Protein AF-A0A445AFZ5-F1 (afdb_monomer)

Mean predicted aligned error: 11.05 Å

Sequence (239 aa):
MGVVVVHLGGLTGVVELPTLLVQRWELKHSSTGKILKNDSRYTFPEYVCTFLVAGGVSTFALLKTSSKTMSKLAHPNAPLGYGLCFLNLTFDGFTNATQDSLKARYPKTSAWNIMLGMNLWGTIYNMIYMFGWPSGSGFEAVRFCKQHPEAAWDIILFCCCGTVGQNFIFLTISRYGSLANTTITTTRKFVSIVVSSLLSGNPLSTKQWGCVCMVFTGLSYQIYLKWQKLQRLQKRKAT

Radius of gyration: 20.75 Å; Cα contacts (8 Å, |Δi|>4): 160; chains: 1; bounding box: 58×50×54 Å

Solvent-accessible surface area (backbone atoms only — not comparable to full-atom values): 12785 Å² total; per-residue (Å²): 113,63,68,60,49,36,54,52,41,19,54,48,18,67,39,43,55,58,16,56,49,45,22,52,49,50,42,57,64,56,48,76,76,63,92,74,96,63,90,75,65,76,53,69,67,58,55,52,21,47,48,35,30,17,48,19,34,28,52,38,29,56,74,67,57,50,75,74,53,52,63,67,48,66,47,95,53,43,69,56,54,54,50,50,53,44,51,53,48,40,49,53,20,42,52,40,22,52,52,45,42,50,42,71,77,38,74,86,59,57,64,66,57,56,54,50,51,53,53,50,54,51,47,53,52,49,48,46,48,28,70,68,38,97,86,37,60,39,67,58,52,53,51,49,37,68,76,34,58,68,61,41,50,54,51,49,53,51,50,54,54,48,50,57,52,48,52,54,52,51,51,40,29,69,75,62,31,38,73,46,41,52,53,53,52,50,52,53,53,50,52,51,39,52,52,44,44,62,72,63,75,51,83,76,49,74,70,43,51,50,24,50,53,40,25,51,51,16,50,52,52,48,51,49,56,51,51,53,52,52,53,54,53,52,53,62,73,77,104

Structure (mmCIF, N/CA/C/O backbone):
data_AF-A0A445AFZ5-F1
#
_entry.id   AF-A0A445AFZ5-F1
#
loop_
_atom_site.group_PDB
_atom_site.id
_atom_site.type_symbol
_atom_site.label_atom_id
_atom_site.label_alt_id
_atom_site.label_comp_id
_atom_site.label_asym_id
_atom_site.label_entity_id
_atom_site.label_seq_id
_atom_site.pdbx_PDB_ins_code
_atom_site.Cartn_x
_atom_site.Cartn_y
_atom_site.Cartn_z
_atom_site.occupancy
_atom_site.B_iso_or_equiv
_atom_site.auth_seq_id
_atom_site.auth_comp_id
_atom_site.auth_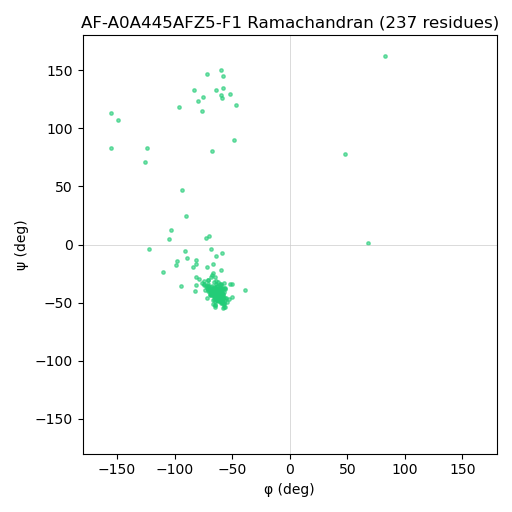asym_id
_atom_site.auth_atom_id
_atom_site.pdbx_PDB_model_num
ATOM 1 N N . MET A 1 1 ? 10.496 -17.380 -6.490 1.00 27.91 1 MET A N 1
ATOM 2 C CA . MET A 1 1 ? 9.389 -16.478 -6.080 1.00 27.91 1 MET A CA 1
ATOM 3 C C . MET A 1 1 ? 9.063 -16.527 -4.582 1.00 27.91 1 MET A C 1
ATOM 5 O O . MET A 1 1 ? 8.945 -15.464 -3.989 1.00 27.91 1 MET A O 1
ATOM 9 N N . GLY A 1 2 ? 8.984 -17.697 -3.928 1.00 27.89 2 GLY A N 1
ATOM 10 C CA . GLY A 1 2 ? 8.604 -17.790 -2.501 1.00 27.89 2 GLY A CA 1
ATOM 11 C C . GLY A 1 2 ? 9.513 -17.053 -1.497 1.00 27.89 2 GLY A C 1
ATOM 12 O O . GLY A 1 2 ? 9.014 -16.469 -0.541 1.00 27.89 2 GLY A O 1
ATOM 13 N N . VAL A 1 3 ? 10.829 -17.000 -1.734 1.00 29.36 3 VAL A N 1
ATOM 14 C CA . VAL A 1 3 ? 11.800 -16.319 -0.843 1.00 29.36 3 VAL A CA 1
ATOM 15 C C . VAL A 1 3 ? 11.668 -14.788 -0.887 1.00 29.36 3 VAL A C 1
ATOM 17 O O . VAL A 1 3 ? 11.803 -14.126 0.138 1.00 29.36 3 VAL A O 1
ATOM 20 N N . VAL A 1 4 ? 11.327 -14.229 -2.053 1.00 32.12 4 VAL A N 1
ATOM 21 C CA . VAL A 1 4 ? 11.139 -12.780 -2.253 1.00 32.12 4 VAL A CA 1
ATOM 22 C C . VAL A 1 4 ? 9.871 -12.299 -1.542 1.00 32.12 4 VAL A C 1
ATOM 24 O O . VAL A 1 4 ? 9.902 -11.276 -0.867 1.00 32.12 4 VAL A O 1
ATOM 27 N N . VAL A 1 5 ? 8.790 -13.087 -1.589 1.00 34.91 5 VAL A N 1
ATOM 28 C CA . VAL A 1 5 ? 7.529 -12.802 -0.874 1.00 34.91 5 VAL A CA 1
ATOM 29 C C . VAL A 1 5 ? 7.712 -12.835 0.648 1.00 34.91 5 VAL A C 1
ATOM 31 O O . VAL A 1 5 ? 7.144 -12.007 1.351 1.00 34.91 5 VAL A O 1
ATOM 34 N N . VAL A 1 6 ? 8.535 -13.750 1.169 1.00 37.84 6 VAL A N 1
ATOM 35 C CA . VAL A 1 6 ? 8.826 -13.861 2.611 1.00 37.84 6 VAL A CA 1
ATOM 36 C C . VAL A 1 6 ? 9.664 -12.679 3.113 1.00 37.84 6 VAL A C 1
ATOM 38 O O . VAL A 1 6 ? 9.363 -12.130 4.172 1.00 37.84 6 VAL A O 1
ATOM 41 N N . HIS A 1 7 ? 10.680 -12.254 2.353 1.00 40.34 7 HIS A N 1
ATOM 42 C CA . HIS A 1 7 ? 11.504 -11.092 2.708 1.00 40.34 7 HIS A CA 1
ATOM 43 C C . HIS A 1 7 ? 10.731 -9.771 2.593 1.00 40.34 7 HIS A C 1
ATOM 45 O O . HIS A 1 7 ? 10.794 -8.952 3.508 1.00 40.34 7 HIS A O 1
ATOM 51 N N . LEU A 1 8 ? 9.943 -9.591 1.525 1.00 38.97 8 LEU A N 1
ATOM 52 C CA . LEU A 1 8 ? 9.000 -8.470 1.403 1.00 38.97 8 LEU A CA 1
ATOM 53 C C . LEU A 1 8 ? 7.965 -8.484 2.533 1.00 38.97 8 LEU A C 1
ATOM 55 O O . LEU A 1 8 ? 7.594 -7.428 3.030 1.00 38.97 8 LEU A O 1
ATOM 59 N N . GLY A 1 9 ? 7.560 -9.669 2.993 1.00 43.72 9 GLY A N 1
ATOM 60 C CA . GLY A 1 9 ? 6.705 -9.845 4.159 1.00 43.72 9 GLY A CA 1
ATOM 61 C C . GLY A 1 9 ? 7.288 -9.251 5.435 1.00 43.72 9 GLY A C 1
ATOM 62 O O . GLY A 1 9 ? 6.661 -8.387 6.044 1.00 43.72 9 GLY A O 1
ATOM 63 N N . GLY A 1 10 ? 8.515 -9.636 5.797 1.00 45.16 10 GLY A N 1
ATOM 64 C CA . GLY A 1 10 ? 9.221 -9.070 6.956 1.00 45.16 10 GLY A CA 1
ATOM 65 C C . GLY A 1 10 ? 9.362 -7.549 6.903 1.00 45.16 10 GLY A C 1
ATOM 66 O O . GLY A 1 10 ? 9.181 -6.876 7.912 1.00 45.16 10 GLY A O 1
ATOM 67 N N . LEU A 1 11 ? 9.607 -7.008 5.707 1.00 47.62 11 LEU A N 1
ATOM 68 C CA . LEU A 1 11 ? 9.699 -5.568 5.451 1.00 47.62 11 LEU A CA 1
ATOM 69 C C . LEU A 1 11 ? 8.358 -4.850 5.620 1.00 47.62 11 LEU A C 1
ATOM 71 O O . LEU A 1 11 ? 8.313 -3.754 6.169 1.00 47.62 11 LEU A O 1
ATOM 75 N N . THR A 1 12 ? 7.257 -5.465 5.183 1.00 47.97 12 THR A N 1
ATOM 76 C CA . THR A 1 12 ? 5.926 -4.866 5.342 1.00 47.97 12 THR A CA 1
ATOM 77 C C . THR A 1 12 ? 5.519 -4.745 6.807 1.00 47.97 12 THR A C 1
ATOM 79 O O . THR A 1 12 ? 4.967 -3.715 7.171 1.00 47.97 12 THR A O 1
ATOM 82 N N . GLY A 1 13 ? 5.881 -5.716 7.657 1.00 46.91 13 GLY A N 1
ATOM 83 C CA . GLY A 1 13 ? 5.570 -5.693 9.089 1.00 46.91 13 GLY A CA 1
ATOM 84 C C . GLY A 1 13 ? 6.253 -4.553 9.852 1.00 46.91 13 GLY A C 1
ATOM 85 O O . GLY A 1 13 ? 5.572 -3.786 10.525 1.00 46.91 13 GLY A O 1
ATOM 86 N N . VAL A 1 14 ? 7.577 -4.391 9.724 1.00 46.25 14 VAL A N 1
ATOM 87 C CA . VAL A 1 14 ? 8.340 -3.337 10.438 1.00 46.25 14 VAL A CA 1
ATOM 88 C C . VAL A 1 14 ? 7.861 -1.927 10.070 1.00 46.25 14 VAL A C 1
ATOM 90 O O . VAL A 1 14 ? 7.867 -1.021 10.903 1.00 46.25 14 VAL A O 1
ATOM 93 N N . VAL A 1 15 ? 7.442 -1.732 8.819 1.00 49.28 15 VAL A N 1
ATOM 94 C CA . VAL A 1 15 ? 7.177 -0.403 8.253 1.00 49.28 15 VAL A CA 1
ATOM 95 C C . VAL A 1 15 ? 5.688 -0.029 8.282 1.00 49.28 15 VAL A C 1
ATOM 97 O O . VAL A 1 15 ? 5.339 1.146 8.178 1.00 49.28 15 VAL A O 1
ATOM 100 N N . GLU A 1 16 ? 4.790 -0.987 8.516 1.00 54.31 16 GLU A N 1
ATOM 101 C CA . GLU A 1 16 ? 3.349 -0.728 8.570 1.00 54.31 16 GLU A CA 1
ATOM 102 C C . GLU A 1 16 ? 2.945 0.237 9.689 1.00 54.31 16 GLU A C 1
ATOM 104 O O . GLU A 1 16 ? 2.089 1.100 9.492 1.00 54.31 16 GLU A O 1
ATOM 109 N N . LEU A 1 17 ? 3.584 0.132 10.857 1.00 56.25 17 LEU A N 1
ATOM 110 C CA . LEU A 1 17 ? 3.308 0.997 12.004 1.00 56.25 17 LEU A CA 1
ATOM 111 C C . LEU A 1 17 ? 3.557 2.489 11.664 1.00 56.25 17 LEU A C 1
ATOM 113 O O . LEU A 1 17 ? 2.639 3.287 11.864 1.00 56.25 17 LEU A O 1
ATOM 117 N N . PRO A 1 18 ? 4.708 2.882 11.077 1.00 52.72 18 PRO A N 1
ATOM 118 C CA . PRO A 1 18 ? 4.909 4.215 10.507 1.00 52.72 18 PRO A CA 1
ATOM 119 C C . PRO A 1 18 ? 3.827 4.640 9.507 1.00 52.72 18 PRO A C 1
ATOM 121 O O . PRO A 1 18 ? 3.288 5.736 9.638 1.00 52.72 18 PRO A O 1
ATOM 124 N N . THR A 1 19 ? 3.451 3.784 8.547 1.00 59.12 19 THR A N 1
ATOM 125 C CA . THR A 1 19 ? 2.434 4.142 7.534 1.00 59.12 19 THR A CA 1
ATOM 126 C C . THR A 1 19 ? 1.062 4.414 8.142 1.00 59.12 19 THR A C 1
ATOM 128 O O . THR A 1 19 ? 0.401 5.378 7.764 1.00 59.12 19 THR A O 1
ATOM 131 N N . LEU A 1 20 ? 0.656 3.623 9.139 1.00 59.44 20 LEU A N 1
ATOM 132 C CA . LEU A 1 20 ? -0.608 3.775 9.860 1.00 59.44 20 LEU A CA 1
ATOM 133 C C . LEU A 1 20 ? -0.612 5.001 10.779 1.00 59.44 20 LEU A C 1
ATOM 135 O O . LEU A 1 20 ? -1.665 5.607 11.011 1.00 59.44 20 LEU A O 1
ATOM 139 N N . LEU A 1 21 ? 0.554 5.376 11.308 1.00 61.16 21 LEU A N 1
ATOM 140 C CA . LEU A 1 21 ? 0.724 6.599 12.086 1.00 61.16 21 LEU A CA 1
ATOM 141 C C . LEU A 1 21 ? 0.666 7.837 11.196 1.00 61.16 21 LEU A C 1
ATOM 143 O O . LEU A 1 21 ? -0.086 8.755 11.513 1.00 61.16 21 LEU A O 1
ATOM 147 N N . VAL A 1 22 ? 1.372 7.829 10.063 1.00 60.31 22 VAL A N 1
ATOM 148 C CA . VAL A 1 22 ? 1.346 8.910 9.066 1.00 60.31 22 VAL A CA 1
ATOM 149 C C . VAL A 1 22 ? -0.054 9.070 8.484 1.00 60.31 22 VAL A C 1
ATOM 151 O O . VAL A 1 22 ? -0.584 10.180 8.487 1.00 60.31 22 VAL A O 1
ATOM 154 N N . GLN A 1 23 ? -0.708 7.968 8.096 1.00 61.50 23 GLN A N 1
ATOM 155 C CA . GLN A 1 23 ? -2.065 8.008 7.551 1.00 61.50 23 GLN A CA 1
ATOM 156 C C . GLN A 1 23 ? -3.047 8.681 8.515 1.00 61.50 23 GLN A C 1
ATOM 158 O O . GLN A 1 23 ? -3.848 9.532 8.133 1.00 61.50 23 GLN A O 1
ATOM 163 N N . ARG A 1 24 ? -2.987 8.312 9.797 1.00 57.97 24 ARG A N 1
ATOM 164 C CA . ARG A 1 24 ? -3.925 8.811 10.808 1.00 57.97 24 ARG A CA 1
ATOM 165 C C . ARG A 1 24 ? -3.550 10.200 11.336 1.00 57.97 24 ARG A C 1
ATOM 167 O O . ARG A 1 24 ? -4.450 10.939 11.733 1.00 57.97 24 ARG A O 1
ATOM 174 N N . TRP A 1 25 ? -2.265 10.567 11.324 1.00 58.00 25 TRP A N 1
ATOM 175 C CA . TRP A 1 25 ? -1.787 11.918 11.644 1.00 58.00 25 TRP A CA 1
ATOM 176 C C . TRP A 1 25 ? -2.243 12.936 10.594 1.00 58.00 25 TRP A C 1
ATOM 178 O O . TRP A 1 25 ? -2.851 13.941 10.958 1.00 58.00 25 TRP A O 1
ATOM 188 N N . GLU A 1 26 ? -2.070 12.629 9.308 1.00 60.09 26 GLU A N 1
ATOM 189 C CA . GLU A 1 26 ? -2.545 13.463 8.195 1.00 60.09 26 GLU A CA 1
ATOM 190 C C . GLU A 1 26 ? -4.068 13.635 8.203 1.00 60.09 26 GLU A C 1
ATOM 192 O O . GLU A 1 26 ? -4.588 14.749 8.102 1.00 60.09 26 GLU A O 1
ATOM 197 N N . LEU A 1 27 ? -4.813 12.547 8.430 1.00 56.31 27 LEU A N 1
ATOM 198 C CA . LEU A 1 27 ? -6.270 12.610 8.595 1.00 56.31 27 LEU A CA 1
ATOM 199 C C . LEU A 1 27 ? -6.691 13.518 9.760 1.00 56.31 27 LEU A C 1
ATOM 201 O O . LEU A 1 27 ? -7.684 14.244 9.650 1.00 56.31 27 LEU A O 1
ATOM 205 N N . LYS A 1 28 ? -5.939 13.500 10.869 1.00 56.22 28 LYS A N 1
ATOM 206 C CA . LYS A 1 28 ? -6.181 14.362 12.033 1.00 56.22 28 LYS A CA 1
ATOM 207 C C . LYS A 1 28 ? -5.896 15.831 11.717 1.00 56.22 28 LYS A C 1
ATOM 209 O O . LYS A 1 28 ? -6.674 16.682 12.135 1.00 56.22 28 LYS A O 1
ATOM 214 N N . HIS A 1 29 ? -4.837 16.117 10.963 1.00 53.09 29 HIS A N 1
ATOM 215 C CA . HIS A 1 29 ? -4.500 17.475 10.532 1.00 53.09 29 HIS A CA 1
ATOM 216 C C . HIS A 1 29 ? -5.534 18.031 9.542 1.00 53.09 29 HIS A C 1
ATOM 218 O O . HIS A 1 29 ? -5.952 19.185 9.650 1.00 53.09 29 HIS A O 1
ATOM 224 N N . SER A 1 30 ? -6.017 17.195 8.620 1.00 49.88 30 SER A N 1
ATO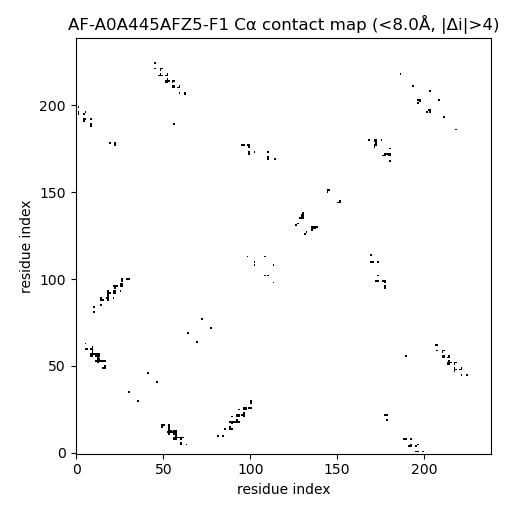M 225 C CA . SER A 1 30 ? -6.990 17.601 7.605 1.00 49.88 30 SER A CA 1
ATOM 226 C C . SER A 1 30 ? -8.420 17.786 8.142 1.00 49.88 30 SER A C 1
ATOM 228 O O . SER A 1 30 ? -9.126 18.703 7.716 1.00 49.88 30 SER A O 1
ATOM 230 N N . SER A 1 31 ? -8.849 16.987 9.129 1.00 47.91 31 SER A N 1
ATOM 231 C CA . SER A 1 31 ? -10.180 17.115 9.760 1.00 47.91 31 SER A CA 1
ATOM 232 C C . SER A 1 31 ? -10.377 18.378 10.608 1.00 47.91 31 SER A C 1
ATOM 234 O O . SER A 1 31 ? -11.493 18.635 11.060 1.00 47.91 31 SER A O 1
ATOM 236 N N . THR A 1 32 ? -9.354 19.218 10.779 1.00 45.59 32 THR A N 1
ATOM 237 C CA . THR A 1 32 ? -9.472 20.512 11.478 1.00 45.59 32 THR A CA 1
ATOM 238 C C . THR A 1 32 ? -10.409 21.500 10.755 1.00 45.59 32 THR A C 1
ATOM 240 O O . THR A 1 32 ? -10.787 22.519 11.321 1.00 45.59 32 THR A O 1
ATOM 243 N N . GLY A 1 33 ? -10.840 21.195 9.523 1.00 45.47 33 GLY A N 1
ATOM 244 C CA . GLY A 1 33 ? -11.730 22.053 8.741 1.00 45.47 33 GLY A CA 1
ATOM 245 C C . GLY A 1 33 ? -13.229 21.938 9.043 1.00 45.47 33 GLY A C 1
ATOM 246 O O . GLY A 1 33 ? -13.903 22.964 9.021 1.00 45.47 33 GLY A O 1
ATOM 247 N N . LYS A 1 34 ? -13.799 20.743 9.279 1.00 40.03 34 LYS A N 1
ATOM 248 C CA . LYS A 1 34 ? -15.260 20.576 9.464 1.00 40.03 34 LYS A CA 1
ATOM 249 C C . LYS A 1 34 ? -15.604 19.327 10.284 1.00 40.03 34 LYS A C 1
ATOM 251 O O . LYS A 1 34 ? -15.459 18.211 9.807 1.00 40.03 34 LYS A O 1
ATOM 256 N N . ILE A 1 35 ? -16.140 19.562 11.483 1.00 47.31 35 ILE A N 1
ATOM 257 C CA . ILE A 1 35 ? -17.135 18.724 12.174 1.00 47.31 35 ILE A CA 1
ATOM 258 C C . ILE A 1 35 ? -16.803 17.223 12.215 1.00 47.31 35 ILE A C 1
ATOM 260 O O . ILE A 1 35 ? -17.423 16.431 11.524 1.00 47.31 35 ILE A O 1
ATOM 264 N N . LEU A 1 36 ? -15.897 16.820 13.106 1.00 41.50 36 LEU A N 1
ATOM 265 C CA . LEU A 1 36 ? -16.011 15.558 13.851 1.00 41.50 36 LEU A CA 1
ATOM 266 C C . LEU A 1 36 ? -15.222 15.702 15.156 1.00 41.50 36 LEU A C 1
ATOM 268 O O . LEU A 1 36 ? -14.072 15.295 15.302 1.00 41.50 36 LEU A O 1
ATOM 272 N N . LYS A 1 37 ? -15.892 16.314 16.131 1.00 39.75 37 LYS A N 1
ATOM 273 C CA . LYS A 1 37 ? -15.532 16.278 17.545 1.00 39.75 37 LYS A CA 1
ATOM 274 C C . LYS A 1 37 ? -15.738 14.836 18.029 1.00 39.75 37 LYS A C 1
ATOM 276 O O . LYS A 1 37 ? -16.787 14.495 18.558 1.00 39.75 37 LYS A O 1
ATOM 281 N N . ASN A 1 38 ? -14.782 13.952 17.768 1.00 37.56 38 ASN A N 1
ATOM 282 C CA . ASN A 1 38 ? -14.682 12.694 18.496 1.00 37.56 38 ASN A CA 1
ATOM 283 C C . ASN A 1 38 ? -13.213 12.294 18.563 1.00 37.56 38 ASN A C 1
ATOM 285 O O . ASN A 1 38 ? -12.606 11.917 17.560 1.00 37.56 38 ASN A O 1
ATOM 289 N N . ASP A 1 39 ? -12.667 12.446 19.761 1.00 39.69 39 ASP A N 1
ATOM 290 C CA . ASP A 1 39 ? -11.289 12.204 20.156 1.00 39.69 39 ASP A CA 1
ATOM 291 C C . ASP A 1 39 ? -10.793 10.835 19.657 1.00 39.69 39 ASP A C 1
ATOM 293 O O . ASP A 1 39 ? -10.968 9.799 20.289 1.00 39.69 39 ASP A O 1
ATOM 297 N N . SER A 1 40 ? -10.217 10.811 18.453 1.00 44.78 40 SER A N 1
ATOM 298 C CA . SER A 1 40 ? -9.628 9.613 17.849 1.00 44.78 40 SER A CA 1
ATOM 299 C C . SER A 1 40 ? -8.142 9.548 18.162 1.00 44.78 40 SER A C 1
ATOM 301 O O . SER A 1 40 ? -7.316 9.274 17.288 1.00 44.78 40 SER A O 1
ATOM 303 N N . ARG A 1 41 ? -7.790 9.766 19.434 1.00 47.69 41 ARG A N 1
ATOM 304 C CA . ARG A 1 41 ? -6.594 9.136 19.993 1.00 47.69 41 ARG A CA 1
ATOM 305 C C . ARG A 1 41 ? -6.722 7.645 19.681 1.00 47.69 41 ARG A C 1
ATOM 307 O O . ARG A 1 41 ? -7.786 7.056 19.879 1.00 47.69 41 ARG A O 1
ATOM 314 N N . TYR A 1 42 ? -5.675 7.051 19.117 1.00 50.38 42 TYR A N 1
ATOM 315 C CA . TYR A 1 42 ? -5.577 5.598 19.052 1.00 50.38 42 TYR A CA 1
ATOM 316 C C . TYR A 1 42 ? -5.926 5.060 20.437 1.00 50.38 42 TYR A C 1
ATOM 318 O O . TYR A 1 42 ? -5.296 5.431 21.431 1.00 50.38 42 TYR A O 1
ATOM 326 N N . THR A 1 43 ? -6.965 4.234 20.516 1.00 62.19 43 THR A N 1
ATOM 327 C CA . THR A 1 43 ? -7.215 3.518 21.759 1.00 62.19 43 THR A CA 1
ATOM 328 C C . THR A 1 43 ? -6.004 2.607 21.929 1.00 62.19 43 THR A C 1
ATOM 330 O O . THR A 1 43 ? -5.609 1.960 20.963 1.00 62.19 43 THR A O 1
ATOM 333 N N . PHE A 1 44 ? -5.400 2.562 23.116 1.00 70.75 44 PHE A N 1
ATOM 334 C CA . PHE A 1 44 ? -4.244 1.706 23.420 1.00 70.75 44 PHE A CA 1
ATOM 335 C C . PHE A 1 44 ? -4.297 0.294 22.769 1.00 70.75 44 PHE A C 1
ATOM 337 O O . PHE A 1 44 ? -3.290 -0.128 22.200 1.00 70.75 44 PHE A O 1
ATOM 344 N N . PRO A 1 45 ? -5.463 -0.389 22.690 1.00 70.00 45 PRO A N 1
ATOM 345 C CA . PRO A 1 45 ? -5.622 -1.650 21.962 1.00 70.00 45 PRO A CA 1
ATOM 346 C C . PRO A 1 45 ? -5.241 -1.621 20.474 1.00 70.00 45 PRO A C 1
ATOM 348 O O . PRO A 1 45 ? -4.680 -2.593 19.983 1.00 70.00 45 PRO A O 1
ATOM 351 N N . GLU A 1 46 ? -5.518 -0.537 19.744 1.00 69.12 46 GLU A N 1
ATOM 352 C CA . GLU A 1 46 ? -5.195 -0.421 18.313 1.00 69.12 46 GLU A CA 1
ATOM 353 C C . GLU A 1 46 ? -3.675 -0.374 18.087 1.00 69.12 46 GLU A C 1
ATOM 355 O O . GLU A 1 46 ? -3.181 -1.014 17.163 1.00 69.12 46 GLU A O 1
ATOM 360 N N . TYR A 1 47 ? -2.926 0.313 18.960 1.00 71.19 47 TYR A N 1
ATOM 361 C CA . TYR A 1 47 ? -1.458 0.309 18.918 1.00 71.19 47 TYR A CA 1
ATOM 362 C C . TYR A 1 47 ? -0.888 -1.076 19.180 1.00 71.19 47 TYR A C 1
ATOM 364 O O . TYR A 1 47 ? -0.007 -1.529 18.452 1.00 71.19 47 TYR A O 1
ATOM 372 N N . VAL A 1 48 ? -1.419 -1.755 20.198 1.00 76.62 48 VAL A N 1
ATOM 373 C CA . VAL A 1 48 ? -0.996 -3.110 20.551 1.00 76.62 48 VAL A CA 1
ATOM 374 C C . VAL A 1 48 ? -1.266 -4.066 19.389 1.00 76.62 48 VAL A C 1
ATOM 376 O O . VAL A 1 48 ? -0.373 -4.819 19.022 1.00 76.62 48 VAL A O 1
ATOM 379 N N . CYS A 1 49 ? -2.433 -3.996 18.736 1.00 71.75 49 CYS A N 1
ATOM 380 C CA . CYS A 1 49 ? -2.728 -4.819 17.557 1.00 71.75 49 CYS A CA 1
ATOM 381 C C . CYS A 1 49 ? -1.706 -4.611 16.441 1.00 71.75 49 CYS A C 1
ATOM 383 O O . CYS A 1 49 ? -1.180 -5.579 15.897 1.00 71.75 49 CYS A O 1
ATOM 385 N N . THR A 1 50 ? -1.442 -3.355 16.080 1.00 70.44 50 THR A N 1
ATOM 386 C CA . THR A 1 50 ? -0.520 -3.043 14.988 1.00 70.44 50 THR A CA 1
ATOM 387 C C . THR A 1 50 ? 0.899 -3.467 15.333 1.00 70.44 50 THR A C 1
ATOM 389 O O . THR A 1 50 ? 1.576 -4.037 14.486 1.00 70.44 50 THR A O 1
ATOM 392 N N . PHE A 1 51 ? 1.334 -3.272 16.579 1.00 76.12 51 PHE A N 1
ATOM 393 C CA . PHE A 1 51 ? 2.638 -3.739 17.043 1.00 76.12 51 PHE A CA 1
ATOM 394 C C . PHE A 1 51 ? 2.742 -5.271 17.038 1.00 76.12 51 PHE A C 1
ATOM 396 O O . PHE A 1 51 ? 3.765 -5.809 16.629 1.00 76.12 51 PHE A O 1
ATOM 403 N N . LEU A 1 52 ? 1.680 -5.984 17.428 1.00 78.19 52 LEU A N 1
ATOM 404 C CA . LEU A 1 52 ? 1.634 -7.448 17.386 1.00 78.19 52 LEU A CA 1
ATOM 405 C C . LEU A 1 52 ? 1.731 -7.985 15.953 1.00 78.19 52 LEU A C 1
ATOM 407 O O . LEU A 1 52 ? 2.472 -8.934 15.705 1.00 78.19 52 LEU A O 1
ATOM 411 N N . VAL A 1 53 ? 1.014 -7.369 15.008 1.00 74.50 53 VAL A N 1
ATOM 412 C CA . VAL A 1 53 ? 1.072 -7.734 13.583 1.00 74.50 53 VAL A CA 1
ATOM 413 C C . VAL A 1 53 ? 2.454 -7.415 13.011 1.00 74.50 53 VAL A C 1
ATOM 415 O O . VAL A 1 53 ? 3.106 -8.301 12.463 1.00 74.50 53 VAL A O 1
ATOM 418 N N . ALA A 1 54 ? 2.937 -6.186 13.208 1.00 71.88 54 ALA A N 1
ATOM 419 C CA . ALA A 1 54 ? 4.248 -5.732 12.757 1.00 71.88 54 ALA A CA 1
ATOM 420 C C . ALA A 1 54 ? 5.376 -6.623 13.292 1.00 71.88 54 ALA A C 1
ATOM 422 O O . ALA A 1 54 ? 6.167 -7.171 12.521 1.00 71.88 54 ALA A O 1
ATOM 423 N N . GLY A 1 55 ? 5.416 -6.820 14.611 1.00 74.88 55 GLY A N 1
ATOM 424 C CA . GLY A 1 55 ? 6.400 -7.653 15.291 1.00 74.88 55 GLY A CA 1
ATOM 425 C C . GLY A 1 55 ? 6.321 -9.109 14.845 1.00 74.88 55 GLY A C 1
ATOM 426 O O . GLY A 1 55 ? 7.334 -9.676 14.451 1.00 74.88 55 GLY A O 1
ATOM 427 N N . GLY A 1 56 ? 5.122 -9.696 14.808 1.00 75.00 56 GLY A N 1
ATOM 428 C CA . GLY A 1 56 ? 4.931 -11.093 14.422 1.00 75.00 56 GLY A CA 1
ATOM 429 C C . GLY A 1 56 ? 5.375 -11.393 12.987 1.00 75.00 56 GLY A C 1
ATOM 430 O O . GLY A 1 56 ? 6.068 -12.385 12.759 1.00 75.00 56 GLY A O 1
ATOM 431 N N . VAL A 1 57 ? 5.062 -10.518 12.025 1.00 72.31 57 VAL A N 1
ATOM 432 C CA . VAL A 1 57 ? 5.507 -10.668 10.628 1.00 72.31 57 VAL A CA 1
ATOM 433 C C . VAL A 1 57 ? 7.027 -10.496 10.503 1.00 72.31 57 VAL A C 1
ATOM 435 O O . VAL A 1 57 ? 7.683 -11.261 9.791 1.00 72.31 57 VAL A O 1
ATOM 438 N N . SER A 1 58 ? 7.601 -9.538 11.232 1.00 70.62 58 SER A N 1
ATOM 439 C CA . SER A 1 58 ? 9.046 -9.274 11.237 1.00 70.62 58 SER A CA 1
ATOM 440 C C . SER A 1 58 ? 9.830 -10.447 11.822 1.00 70.62 58 SER A C 1
ATOM 442 O O . SER A 1 58 ? 10.767 -10.949 11.202 1.00 70.62 58 SER A O 1
ATOM 444 N N . THR A 1 59 ? 9.410 -10.952 12.985 1.00 72.38 59 THR A N 1
ATOM 445 C CA . THR A 1 59 ? 10.024 -12.117 13.629 1.00 72.38 59 THR A CA 1
ATOM 446 C C . THR A 1 59 ? 9.854 -13.374 12.776 1.00 72.38 59 THR A C 1
ATOM 448 O O . THR A 1 59 ? 10.811 -14.129 12.628 1.00 72.38 59 THR A O 1
ATOM 451 N N . PHE A 1 60 ? 8.697 -13.578 12.136 1.00 74.81 60 PHE A N 1
ATOM 452 C CA . PHE A 1 60 ? 8.487 -14.698 11.211 1.00 74.81 60 PHE A CA 1
ATOM 453 C C . PHE A 1 60 ? 9.489 -14.682 10.044 1.00 74.81 60 PHE A C 1
ATOM 455 O O . PHE A 1 60 ? 10.075 -15.716 9.711 1.00 74.81 60 PHE A O 1
ATOM 462 N N . ALA A 1 61 ? 9.724 -13.511 9.445 1.00 68.81 61 ALA A N 1
ATOM 463 C CA . ALA A 1 61 ? 10.678 -13.354 8.349 1.00 68.81 61 ALA A CA 1
ATOM 464 C C . ALA A 1 61 ? 12.139 -13.537 8.798 1.00 68.81 61 ALA A C 1
ATOM 466 O O . ALA A 1 61 ? 12.922 -14.183 8.094 1.00 68.81 61 ALA A O 1
ATOM 467 N N . LEU A 1 62 ? 12.500 -13.036 9.985 1.00 68.25 62 LEU A N 1
ATOM 468 C CA . LEU A 1 62 ? 13.828 -13.240 10.573 1.00 68.25 62 LEU A CA 1
ATOM 469 C C . LEU A 1 62 ? 14.095 -14.720 10.866 1.00 68.25 62 LEU A C 1
ATOM 471 O O . LEU A 1 62 ? 15.156 -15.229 10.520 1.00 68.25 62 LEU A O 1
ATOM 475 N N . LEU A 1 63 ? 13.112 -15.439 11.413 1.00 68.88 63 LEU A N 1
ATOM 476 C CA . LEU A 1 63 ? 13.224 -16.871 11.715 1.00 68.88 63 LEU A CA 1
ATOM 477 C C . LEU A 1 63 ? 13.342 -17.750 10.463 1.00 68.88 63 LEU A C 1
ATOM 479 O O . LEU A 1 63 ? 13.859 -18.861 10.545 1.00 68.88 63 LEU A O 1
ATOM 483 N N . LYS A 1 64 ? 12.845 -17.287 9.310 1.00 63.47 64 LYS A N 1
ATOM 484 C CA . LYS A 1 64 ? 12.955 -18.002 8.029 1.00 63.47 64 LYS A CA 1
ATOM 485 C C . LYS A 1 64 ? 14.228 -17.646 7.250 1.00 63.47 64 LYS A C 1
ATOM 487 O O . LYS A 1 64 ? 14.562 -18.326 6.279 1.00 63.47 64 LYS A O 1
ATOM 492 N N . THR A 1 65 ? 14.948 -16.601 7.652 1.00 59.22 65 THR A N 1
ATOM 493 C CA . THR A 1 65 ? 16.167 -16.187 6.959 1.00 59.22 65 THR A CA 1
ATOM 494 C C . THR A 1 65 ? 17.328 -17.125 7.306 1.00 59.22 65 THR A C 1
ATOM 496 O O . THR A 1 65 ? 17.777 -17.191 8.445 1.00 59.22 65 THR A O 1
ATOM 499 N N . SER A 1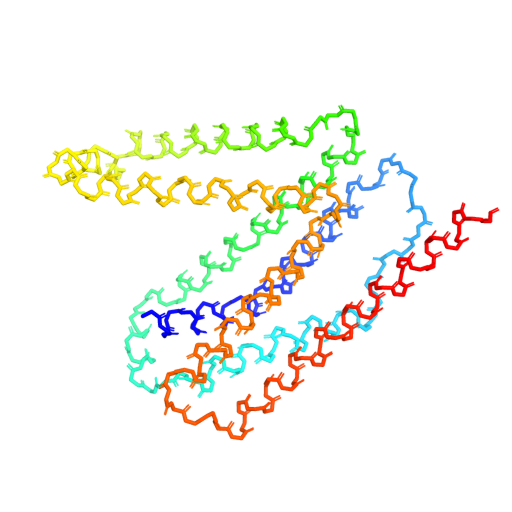 66 ? 17.836 -17.855 6.308 1.00 53.00 66 SER A N 1
ATOM 500 C CA . SER A 1 66 ? 19.027 -18.705 6.441 1.00 53.00 66 SER A CA 1
ATOM 501 C C . SER A 1 66 ? 20.309 -17.865 6.545 1.00 53.00 66 SER A C 1
ATOM 503 O O . SER A 1 66 ? 20.435 -16.833 5.883 1.00 53.00 66 SER A O 1
ATOM 505 N N . SER A 1 67 ? 21.303 -18.350 7.300 1.00 50.56 67 SER A N 1
ATOM 506 C CA . SER A 1 67 ? 22.652 -17.758 7.421 1.00 50.56 67 SER A CA 1
ATOM 507 C C . SER A 1 67 ? 23.308 -17.459 6.054 1.00 50.56 67 SER A C 1
ATOM 509 O O . SER A 1 67 ? 23.950 -16.424 5.883 1.00 50.56 67 SER A O 1
ATOM 511 N N . LYS A 1 68 ? 23.041 -18.285 5.029 1.00 48.25 68 LYS A N 1
ATOM 512 C CA . LYS A 1 68 ? 23.521 -18.089 3.643 1.00 48.25 68 LYS A CA 1
ATOM 513 C C . LYS A 1 68 ? 22.898 -16.878 2.927 1.00 48.25 68 LYS A C 1
ATOM 515 O O . LYS A 1 68 ? 23.514 -16.304 2.035 1.00 48.25 68 LYS A O 1
ATOM 520 N N . THR A 1 69 ? 21.682 -16.484 3.302 1.00 50.94 69 THR A N 1
ATOM 521 C CA . THR A 1 69 ? 20.987 -15.311 2.744 1.00 50.94 69 THR A CA 1
ATOM 522 C C . THR A 1 69 ? 21.472 -14.023 3.407 1.00 50.94 69 THR A C 1
ATOM 524 O O . THR A 1 69 ? 21.644 -13.021 2.719 1.00 50.94 69 THR A O 1
ATOM 527 N N . MET A 1 70 ? 21.802 -14.066 4.704 1.00 49.06 70 MET A N 1
ATOM 528 C CA . MET A 1 70 ? 22.427 -12.935 5.404 1.00 49.06 70 MET A CA 1
ATOM 529 C C . MET A 1 70 ? 23.792 -12.569 4.814 1.00 49.06 70 MET A C 1
ATOM 531 O O . MET A 1 70 ? 24.078 -11.386 4.671 1.00 49.06 70 MET A O 1
ATOM 535 N N . SER A 1 71 ? 24.601 -13.546 4.380 1.00 47.53 71 SER A N 1
ATOM 536 C CA . SER A 1 71 ? 25.894 -13.246 3.740 1.00 47.53 71 SER A CA 1
ATOM 537 C C . SER A 1 71 ? 25.749 -12.632 2.339 1.00 47.53 71 SER A C 1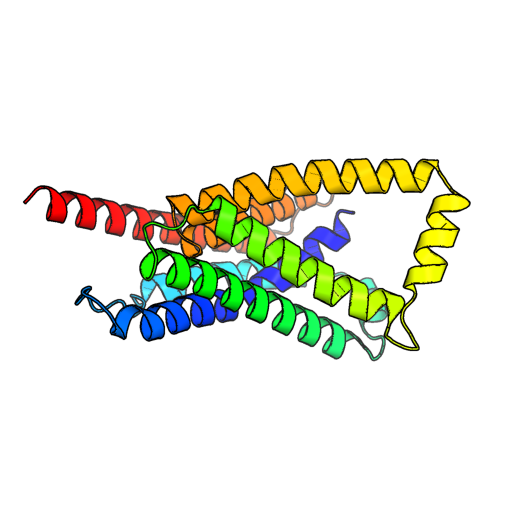
ATOM 539 O O . SER A 1 71 ? 26.579 -11.819 1.950 1.00 47.53 71 SER A O 1
ATOM 541 N N . LYS A 1 72 ? 24.683 -12.965 1.588 1.00 50.25 72 LYS A N 1
ATOM 542 C CA . LYS A 1 72 ? 24.358 -12.304 0.307 1.00 50.25 72 LYS A CA 1
ATOM 543 C C . LYS A 1 72 ? 23.774 -10.900 0.492 1.00 50.25 72 LYS A C 1
ATOM 545 O O . LYS A 1 72 ? 23.994 -10.046 -0.360 1.00 50.25 72 LYS A O 1
ATOM 550 N N . LEU A 1 73 ? 23.047 -10.657 1.586 1.00 47.38 73 LEU A N 1
ATOM 551 C CA . LEU A 1 73 ? 22.541 -9.327 1.943 1.00 47.38 73 LEU A CA 1
ATOM 552 C C . LEU A 1 73 ? 23.591 -8.443 2.630 1.00 47.38 73 LEU A C 1
ATOM 554 O O . LEU A 1 73 ? 23.413 -7.234 2.643 1.00 47.38 73 LEU A O 1
ATOM 558 N N . ALA A 1 74 ? 24.693 -8.997 3.136 1.00 49.22 74 ALA A N 1
ATOM 559 C CA . ALA A 1 74 ? 25.822 -8.236 3.678 1.00 49.22 74 ALA A CA 1
ATOM 560 C C . ALA A 1 74 ? 26.643 -7.482 2.607 1.00 49.22 74 ALA A C 1
ATOM 562 O O . ALA A 1 74 ? 27.681 -6.903 2.923 1.00 49.22 74 ALA A O 1
ATOM 563 N N . HIS A 1 75 ? 26.188 -7.448 1.347 1.00 51.38 75 HIS A N 1
ATOM 564 C CA . HIS A 1 75 ? 26.661 -6.445 0.396 1.00 51.38 75 HIS A CA 1
ATOM 565 C C . HIS A 1 75 ? 26.375 -5.031 0.950 1.00 51.38 75 HIS A C 1
ATOM 567 O O . HIS A 1 75 ? 25.331 -4.816 1.572 1.00 51.38 75 HIS A O 1
ATOM 573 N N . PRO A 1 76 ? 27.246 -4.039 0.692 1.00 49.22 76 PRO A N 1
ATOM 574 C CA . PRO A 1 76 ? 27.261 -2.734 1.371 1.00 49.22 76 PRO A CA 1
ATOM 575 C C . PRO A 1 76 ? 25.969 -1.893 1.269 1.00 49.22 76 PRO A C 1
ATOM 577 O O . PRO A 1 76 ? 25.838 -0.893 1.967 1.00 49.22 76 PRO A O 1
ATOM 580 N N . ASN A 1 77 ? 24.982 -2.306 0.465 1.00 56.34 77 ASN A N 1
ATOM 581 C CA . ASN A 1 77 ? 23.752 -1.555 0.198 1.00 56.34 77 ASN A CA 1
ATOM 582 C C . ASN A 1 77 ? 22.496 -2.090 0.915 1.00 56.34 77 ASN A C 1
ATOM 584 O O . ASN A 1 77 ? 21.409 -1.562 0.681 1.00 56.34 77 ASN A O 1
ATOM 588 N N . ALA A 1 78 ? 22.594 -3.102 1.787 1.00 65.94 78 ALA A N 1
ATOM 589 C CA . ALA A 1 78 ? 21.436 -3.571 2.562 1.00 65.94 78 ALA A CA 1
ATOM 590 C C . ALA A 1 78 ? 20.750 -2.446 3.365 1.00 65.94 78 ALA A C 1
ATOM 592 O O . ALA A 1 78 ? 19.537 -2.288 3.214 1.00 65.94 78 ALA A O 1
ATOM 593 N N . PRO A 1 79 ? 21.473 -1.612 4.145 1.00 70.75 79 PRO A N 1
ATOM 594 C CA . PRO A 1 79 ? 20.863 -0.505 4.885 1.00 70.75 79 PRO A CA 1
ATOM 595 C C . PRO A 1 79 ? 20.130 0.493 3.979 1.00 70.75 79 PRO A C 1
ATOM 597 O O . PRO A 1 79 ? 19.045 0.955 4.328 1.00 70.75 79 PRO A O 1
ATOM 600 N N . LEU A 1 80 ? 20.678 0.769 2.789 1.00 74.44 80 LEU A N 1
ATOM 601 C CA . LEU A 1 80 ? 20.040 1.632 1.792 1.00 74.44 80 LEU A CA 1
ATOM 602 C C . LEU A 1 80 ? 18.750 1.009 1.248 1.00 74.44 80 LEU A C 1
ATOM 604 O O . LEU A 1 80 ? 17.735 1.694 1.173 1.00 74.44 80 LEU A O 1
ATOM 608 N N . GLY A 1 81 ? 18.748 -0.289 0.931 1.00 71.94 81 GLY A N 1
ATOM 609 C CA . GLY A 1 81 ? 17.543 -1.000 0.491 1.00 71.94 81 GLY A CA 1
ATOM 610 C C . GLY A 1 81 ? 16.437 -1.010 1.552 1.00 71.94 81 GLY A C 1
ATOM 611 O O . GLY A 1 81 ? 15.270 -0.772 1.234 1.00 71.94 81 GLY A O 1
ATOM 612 N N . TYR A 1 82 ? 16.806 -1.213 2.822 1.00 69.50 82 TYR A N 1
ATOM 613 C CA . TYR A 1 82 ? 15.883 -1.120 3.957 1.00 69.50 82 TYR A CA 1
ATOM 614 C C . TYR A 1 82 ? 15.323 0.301 4.123 1.00 69.50 82 TYR A C 1
ATOM 616 O O . TYR A 1 82 ? 14.109 0.465 4.263 1.00 69.50 82 TYR A O 1
ATOM 624 N N . GLY A 1 83 ? 16.177 1.326 4.040 1.00 73.62 83 GLY A N 1
ATOM 625 C CA . GLY A 1 83 ? 15.772 2.733 4.113 1.00 73.62 83 GLY A CA 1
ATOM 626 C C . GLY A 1 83 ? 14.848 3.155 2.966 1.00 73.62 83 GLY A C 1
ATOM 627 O O . GLY A 1 83 ? 13.833 3.809 3.198 1.00 73.62 83 GLY A O 1
ATOM 628 N N . LEU A 1 84 ? 15.136 2.715 1.738 1.00 75.44 84 LEU A N 1
ATOM 629 C CA . LEU A 1 84 ? 14.301 2.971 0.560 1.00 75.44 84 LEU A CA 1
ATOM 630 C C . LEU A 1 84 ? 12.924 2.305 0.678 1.00 75.44 84 LEU A C 1
ATOM 632 O O . LEU A 1 84 ? 11.914 2.936 0.373 1.00 75.44 84 LEU A O 1
ATOM 636 N N . CYS A 1 85 ? 12.854 1.065 1.177 1.00 70.62 85 CYS A N 1
ATOM 637 C CA . CYS A 1 85 ? 11.574 0.396 1.436 1.00 70.62 85 CYS A CA 1
ATOM 638 C C . CYS A 1 85 ? 10.753 1.131 2.503 1.00 70.62 85 CYS A C 1
ATOM 640 O O . CYS A 1 85 ? 9.542 1.297 2.340 1.00 70.62 85 CYS A O 1
ATOM 642 N N . PHE A 1 86 ? 11.414 1.585 3.574 1.00 73.81 86 PHE A N 1
ATOM 643 C CA . PHE A 1 86 ? 10.780 2.368 4.631 1.00 73.81 86 PHE A CA 1
ATOM 644 C C . PHE A 1 86 ? 10.152 3.653 4.082 1.00 73.81 86 PHE A C 1
ATOM 646 O O . PHE A 1 86 ? 8.977 3.944 4.323 1.00 73.81 86 PHE A O 1
ATOM 653 N N . LEU A 1 87 ? 10.931 4.400 3.303 1.00 76.19 87 LEU A N 1
ATOM 654 C CA . LEU A 1 87 ? 10.522 5.670 2.717 1.00 76.19 87 LEU A CA 1
ATOM 655 C C . LEU A 1 87 ? 9.402 5.487 1.681 1.00 76.19 87 LEU A C 1
ATOM 657 O O . LEU A 1 87 ? 8.417 6.219 1.719 1.00 76.19 87 LEU A O 1
ATOM 661 N N . ASN A 1 88 ? 9.489 4.458 0.833 1.00 78.69 88 ASN A N 1
ATOM 662 C CA . ASN A 1 88 ? 8.451 4.134 -0.148 1.00 78.69 88 ASN A CA 1
ATOM 663 C C . ASN A 1 88 ? 7.091 3.860 0.509 1.00 78.69 88 ASN A C 1
ATOM 665 O O . ASN A 1 88 ? 6.078 4.426 0.109 1.00 78.69 88 ASN A O 1
ATOM 669 N N . LEU A 1 89 ? 7.061 3.017 1.542 1.00 70.12 89 LEU A N 1
ATOM 670 C CA . LEU A 1 89 ? 5.821 2.705 2.255 1.00 70.12 89 LEU A CA 1
ATOM 671 C C . LEU A 1 89 ? 5.301 3.920 3.032 1.00 70.12 89 LEU A C 1
ATOM 673 O O . LEU A 1 89 ? 4.096 4.145 3.074 1.00 70.12 89 LEU A O 1
ATOM 677 N N . THR A 1 90 ? 6.191 4.733 3.608 1.00 74.12 90 THR A N 1
ATOM 678 C CA . THR A 1 90 ? 5.808 5.983 4.285 1.00 74.12 90 THR A CA 1
ATOM 679 C C . THR A 1 90 ? 5.095 6.937 3.327 1.00 74.12 90 THR A C 1
ATOM 681 O O . THR A 1 90 ? 4.032 7.460 3.665 1.00 74.12 90 THR A O 1
ATOM 684 N N . PHE A 1 91 ? 5.629 7.116 2.116 1.00 78.56 91 PHE A N 1
ATOM 685 C CA . PHE A 1 91 ? 4.981 7.921 1.083 1.00 78.56 91 PHE A CA 1
ATOM 686 C C . PHE A 1 91 ? 3.686 7.297 0.567 1.00 78.56 91 PHE A C 1
ATOM 688 O O . PHE A 1 91 ? 2.707 8.022 0.415 1.00 78.56 91 PHE A O 1
ATOM 695 N N . ASP A 1 92 ? 3.619 5.976 0.401 1.00 77.94 92 ASP A N 1
ATOM 696 C CA . ASP A 1 92 ? 2.362 5.284 0.081 1.00 77.94 92 ASP A CA 1
ATOM 697 C C . ASP A 1 92 ? 1.299 5.532 1.170 1.00 77.94 92 ASP A C 1
ATOM 699 O O . ASP A 1 92 ? 0.140 5.845 0.887 1.00 77.94 92 ASP A O 1
ATOM 703 N N . GLY A 1 93 ? 1.703 5.500 2.442 1.00 74.12 93 GLY A N 1
ATOM 704 C CA . GLY A 1 93 ? 0.869 5.887 3.576 1.00 74.12 93 GLY A CA 1
ATOM 705 C C . GLY A 1 93 ? 0.346 7.319 3.445 1.00 74.12 93 GLY A C 1
ATOM 706 O O . GLY A 1 93 ? -0.865 7.545 3.489 1.00 74.12 93 GLY A O 1
ATOM 707 N N . PHE A 1 94 ? 1.249 8.275 3.234 1.00 78.38 94 PHE A N 1
ATOM 708 C CA . PHE A 1 94 ? 0.920 9.691 3.075 1.00 78.38 94 PHE A CA 1
ATOM 709 C C . PHE A 1 94 ? -0.050 9.936 1.912 1.00 78.38 94 PHE A C 1
ATOM 711 O O . PHE A 1 94 ? -1.111 10.523 2.119 1.00 78.38 94 PHE A O 1
ATOM 718 N N . THR A 1 95 ? 0.244 9.415 0.717 1.00 82.12 95 THR A N 1
ATOM 719 C CA . THR A 1 95 ? -0.614 9.563 -0.467 1.00 82.12 95 THR A CA 1
ATOM 720 C C . THR A 1 95 ? -2.012 9.009 -0.218 1.00 82.12 95 THR A C 1
ATOM 722 O O . THR A 1 95 ? -2.997 9.678 -0.524 1.00 82.12 95 THR A O 1
ATOM 725 N N . ASN A 1 96 ? -2.126 7.826 0.390 1.00 79.75 96 ASN A N 1
ATOM 726 C CA . ASN A 1 96 ? -3.422 7.227 0.712 1.00 79.75 96 ASN A CA 1
ATOM 727 C C . ASN A 1 96 ? -4.230 8.075 1.720 1.00 79.75 96 ASN A C 1
ATOM 729 O O . ASN A 1 96 ? -5.448 8.191 1.585 1.00 79.75 96 ASN A O 1
ATOM 733 N N . ALA A 1 97 ? -3.586 8.733 2.687 1.00 75.94 97 ALA A N 1
ATOM 734 C CA . ALA A 1 97 ? -4.278 9.668 3.580 1.00 75.94 97 ALA A CA 1
ATOM 735 C C . ALA A 1 97 ? -4.639 10.998 2.910 1.00 75.94 97 ALA A C 1
ATOM 737 O O . ALA A 1 97 ? -5.710 11.546 3.178 1.00 75.94 97 ALA A O 1
ATOM 738 N N . THR A 1 98 ? -3.803 11.497 1.995 1.00 80.19 98 THR A N 1
ATOM 739 C CA . THR A 1 98 ? -4.146 12.654 1.158 1.00 80.19 98 THR A CA 1
ATOM 740 C C . THR A 1 98 ? -5.346 12.355 0.250 1.00 80.19 98 THR A C 1
ATOM 742 O O . THR A 1 98 ? -6.191 13.219 0.026 1.00 80.19 98 THR A O 1
ATOM 745 N N . GLN A 1 99 ? -5.481 11.123 -0.252 1.00 80.31 99 GLN A N 1
ATOM 746 C CA . GLN A 1 99 ? -6.663 10.714 -1.021 1.00 80.31 99 GLN A CA 1
ATOM 747 C C . GLN A 1 99 ? -7.944 10.797 -0.185 1.00 80.31 99 GLN A C 1
ATOM 749 O O . GLN A 1 99 ? -8.964 11.298 -0.666 1.00 80.31 99 GLN A O 1
ATOM 754 N N . ASP A 1 100 ? -7.894 10.328 1.062 1.00 79.12 100 ASP A N 1
ATOM 755 C CA . ASP A 1 100 ? -9.029 10.404 1.981 1.00 79.12 100 ASP A CA 1
ATOM 756 C C . ASP A 1 100 ? -9.374 11.856 2.345 1.00 79.12 100 ASP A C 1
ATOM 758 O O . ASP A 1 100 ? -10.551 12.226 2.350 1.00 79.12 100 ASP A O 1
ATOM 762 N N . SER A 1 101 ? -8.373 12.707 2.600 1.00 76.56 101 SER A N 1
ATOM 763 C CA . SER A 1 101 ? -8.602 14.125 2.904 1.00 76.56 101 SER A CA 1
ATOM 764 C C . SER A 1 101 ? -9.192 14.893 1.724 1.00 76.56 101 SER A C 1
ATOM 766 O O . SER A 1 101 ? -10.114 15.694 1.902 1.00 76.56 101 SER A O 1
ATOM 768 N N . LEU A 1 102 ? -8.719 14.618 0.507 1.00 79.12 102 LEU A N 1
ATOM 769 C CA . LEU A 1 102 ? -9.242 15.233 -0.708 1.00 79.12 102 LEU A CA 1
ATOM 770 C C . LEU A 1 102 ? -10.711 14.852 -0.931 1.00 79.12 102 LEU A C 1
ATOM 772 O O . LEU A 1 102 ? -11.528 15.724 -1.229 1.00 79.12 102 LEU A O 1
ATOM 776 N N . LYS A 1 103 ? -11.070 13.580 -0.710 1.00 75.50 103 LYS A N 1
ATOM 777 C CA . LYS A 1 103 ? -12.468 13.115 -0.773 1.00 75.50 103 LYS A CA 1
ATOM 778 C C . LYS A 1 103 ? -13.343 13.754 0.302 1.00 75.50 103 LYS A C 1
ATOM 780 O O . LYS A 1 103 ? -14.472 14.139 0.010 1.00 75.50 103 LYS A O 1
ATOM 785 N N . ALA A 1 104 ? -12.831 13.911 1.524 1.00 74.38 104 ALA A N 1
ATOM 786 C CA . ALA A 1 104 ? -13.562 14.570 2.605 1.00 74.38 104 ALA A CA 1
ATOM 787 C C . ALA A 1 104 ? -13.800 16.066 2.324 1.00 74.38 104 ALA A C 1
ATOM 789 O O . ALA A 1 104 ? -14.875 16.592 2.619 1.00 74.38 104 ALA A O 1
ATOM 790 N N . ARG A 1 105 ? -12.817 16.754 1.728 1.00 76.94 105 ARG A N 1
ATOM 791 C CA . ARG A 1 105 ? -12.900 18.184 1.390 1.00 76.94 105 ARG A CA 1
ATOM 792 C C . ARG A 1 105 ? -13.763 18.454 0.155 1.00 76.94 105 ARG A C 1
ATOM 794 O O . ARG A 1 105 ? -14.445 19.477 0.114 1.00 76.94 105 ARG A O 1
ATOM 801 N N . TYR A 1 106 ? -13.768 17.537 -0.813 1.00 78.88 106 TYR A N 1
ATOM 802 C CA . TYR A 1 106 ? -14.513 17.649 -2.071 1.00 78.88 106 TYR A CA 1
ATOM 803 C C . TYR A 1 106 ? -15.421 16.428 -2.311 1.00 78.88 106 TYR A C 1
ATOM 805 O O . TYR A 1 106 ? -15.181 15.643 -3.229 1.00 78.88 106 TYR A O 1
ATOM 813 N N . PRO A 1 107 ? -16.519 16.277 -1.546 1.00 68.81 107 PRO A N 1
ATOM 814 C CA . PRO A 1 107 ? -17.396 15.104 -1.624 1.00 68.81 107 PRO A CA 1
ATOM 815 C C . PRO A 1 107 ? -18.163 14.978 -2.951 1.00 68.81 107 PRO A C 1
ATOM 817 O O . PRO A 1 107 ? -18.683 13.910 -3.259 1.00 68.81 107 PRO A O 1
ATOM 820 N N . LYS A 1 108 ? -18.246 16.059 -3.742 1.00 69.56 108 LYS A N 1
ATOM 821 C CA . LYS A 1 108 ? -18.859 16.057 -5.082 1.00 69.56 108 LYS A CA 1
ATOM 822 C C . LYS A 1 108 ? -17.919 15.534 -6.175 1.00 69.56 108 LYS A C 1
ATOM 824 O O . LYS A 1 108 ? -18.372 15.271 -7.285 1.00 69.56 108 LYS A O 1
ATOM 829 N N . THR A 1 109 ? -16.623 15.399 -5.891 1.00 74.25 109 THR A N 1
ATOM 830 C CA . THR A 1 109 ? -15.648 14.921 -6.872 1.00 74.25 109 THR A CA 1
ATOM 831 C C . THR A 1 109 ? -15.730 13.404 -6.976 1.00 74.25 109 THR A C 1
ATOM 833 O O . THR A 1 109 ? -15.555 12.692 -5.987 1.00 74.25 109 THR A O 1
ATOM 836 N N . SER A 1 110 ? -15.971 12.901 -8.190 1.00 79.06 110 SER A N 1
ATOM 837 C CA . SER A 1 110 ? -15.966 11.464 -8.458 1.00 79.06 110 SER A CA 1
ATOM 838 C C . SER A 1 110 ? -14.614 10.863 -8.088 1.00 79.06 110 SER A C 1
ATOM 840 O O . SER A 1 110 ? -13.559 11.385 -8.454 1.00 79.06 110 SER A O 1
ATOM 842 N N . ALA A 1 111 ? -14.655 9.731 -7.393 1.00 75.69 111 ALA A N 1
ATOM 843 C CA . ALA A 1 111 ? -13.486 8.957 -7.018 1.00 75.69 111 ALA A CA 1
ATOM 844 C C . ALA A 1 111 ? -12.577 8.717 -8.247 1.00 75.69 111 ALA A C 1
ATOM 846 O O . ALA A 1 111 ? -11.373 8.963 -8.202 1.00 75.69 111 ALA A O 1
ATOM 847 N N . TRP A 1 112 ? -13.177 8.334 -9.370 1.00 81.00 112 TRP A N 1
ATOM 848 C CA . TRP A 1 112 ? -12.492 8.064 -10.630 1.00 81.00 112 TRP A CA 1
ATOM 849 C C . TRP A 1 112 ? -11.671 9.252 -11.150 1.00 81.00 112 TRP A C 1
ATOM 851 O O . TRP A 1 112 ? -10.584 9.047 -11.681 1.00 81.00 112 TRP A O 1
ATOM 861 N N . ASN A 1 113 ? -12.119 10.490 -10.913 1.00 83.75 113 ASN A N 1
ATOM 862 C CA . ASN A 1 113 ? -11.384 11.693 -11.317 1.00 83.75 113 ASN A CA 1
ATOM 863 C C . ASN A 1 113 ? -10.119 11.897 -10.473 1.00 83.75 113 ASN A C 1
ATOM 865 O O . ASN A 1 113 ? -9.091 12.321 -10.995 1.00 83.75 113 ASN A O 1
ATOM 869 N N . ILE A 1 114 ? -10.173 11.560 -9.180 1.00 84.06 114 ILE A N 1
ATOM 870 C CA . ILE A 1 114 ? -9.002 11.609 -8.293 1.00 84.06 114 ILE A CA 1
ATOM 871 C C . ILE A 1 114 ? -7.979 10.551 -8.725 1.00 84.06 114 ILE A C 1
ATOM 873 O O . ILE A 1 114 ? -6.790 10.848 -8.813 1.00 84.06 114 ILE A O 1
ATOM 877 N N . MET A 1 115 ? -8.439 9.337 -9.045 1.00 85.50 115 MET A N 1
ATOM 878 C CA . MET A 1 115 ? -7.579 8.262 -9.551 1.00 85.50 115 MET A CA 1
ATOM 879 C C . MET A 1 115 ? -6.910 8.642 -10.875 1.00 85.50 115 MET A C 1
ATOM 881 O O . MET A 1 115 ? -5.694 8.509 -11.003 1.00 85.50 115 MET A O 1
ATOM 885 N N . LEU A 1 116 ? -7.688 9.160 -11.832 1.00 87.12 116 LEU A N 1
ATOM 886 C CA . LEU A 1 116 ? -7.174 9.623 -13.119 1.00 87.12 116 LEU A CA 1
ATOM 887 C C . LEU A 1 116 ? -6.137 10.733 -12.929 1.00 87.12 116 LEU A C 1
ATOM 889 O O . LEU A 1 116 ? -5.067 10.663 -13.522 1.00 87.12 116 LEU A O 1
ATOM 893 N N . GLY A 1 117 ? -6.422 11.715 -12.069 1.00 86.94 117 GLY A N 1
ATOM 894 C CA . GLY A 1 117 ? -5.499 12.809 -11.772 1.00 86.94 117 GLY A CA 1
ATOM 895 C C . GLY A 1 117 ? -4.162 12.317 -11.218 1.00 86.94 117 GLY A C 1
ATOM 896 O O . GLY A 1 117 ? -3.113 12.733 -11.703 1.00 86.94 117 GLY A O 1
ATOM 897 N N . MET A 1 118 ? -4.177 11.390 -10.256 1.00 86.19 118 MET A N 1
ATOM 898 C CA . MET A 1 118 ? -2.937 10.827 -9.704 1.00 86.19 118 MET A CA 1
ATOM 899 C C . MET A 1 118 ? -2.159 9.999 -10.725 1.00 86.19 118 MET A C 1
ATOM 901 O O . MET A 1 118 ? -0.943 10.145 -10.813 1.00 86.19 118 MET A O 1
ATOM 905 N N . ASN A 1 119 ? -2.841 9.171 -11.520 1.00 89.31 119 ASN A N 1
ATOM 906 C CA . ASN A 1 119 ? -2.185 8.374 -12.556 1.00 89.31 119 ASN A CA 1
ATOM 907 C C . ASN A 1 119 ? -1.604 9.251 -13.670 1.00 89.31 119 ASN A C 1
ATOM 909 O O . ASN A 1 119 ? -0.507 8.974 -14.151 1.00 89.31 119 ASN A O 1
ATOM 913 N N . LEU A 1 120 ? -2.292 10.330 -14.051 1.00 91.94 120 LEU A N 1
ATOM 914 C CA . LEU A 1 120 ? -1.816 11.274 -15.059 1.00 91.94 120 LEU A CA 1
ATOM 915 C C . LEU A 1 120 ? -0.554 12.001 -14.582 1.00 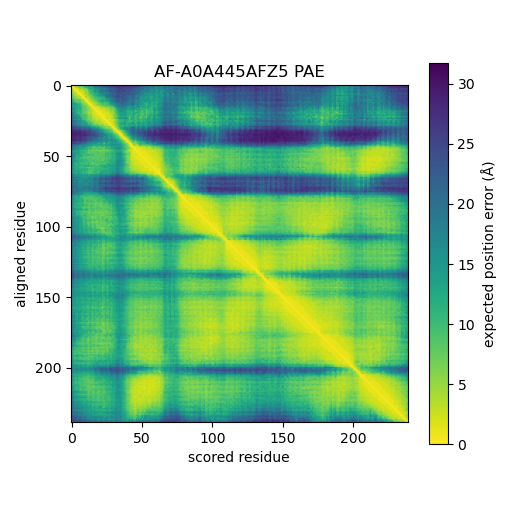91.94 120 LEU A C 1
ATOM 917 O O . LEU A 1 120 ? 0.472 11.949 -15.257 1.00 91.94 120 LEU A O 1
ATOM 921 N N . TRP A 1 121 ? -0.599 12.619 -13.398 1.00 90.06 121 TRP A N 1
ATOM 922 C CA . TRP A 1 121 ? 0.564 13.302 -12.823 1.00 90.06 121 TRP A CA 1
ATOM 923 C C . TRP A 1 121 ? 1.725 12.340 -12.552 1.00 90.06 121 TRP A C 1
ATOM 925 O O . TRP A 1 121 ? 2.874 12.671 -12.845 1.00 90.06 121 TRP A O 1
ATOM 935 N N . GLY A 1 122 ? 1.433 11.128 -12.073 1.00 89.06 122 GLY A N 1
ATOM 936 C CA . GLY A 1 122 ? 2.429 10.072 -11.899 1.00 89.06 122 GLY A CA 1
ATOM 937 C C . GLY A 1 122 ? 3.079 9.658 -13.220 1.00 89.06 122 GLY A C 1
ATOM 938 O O . GLY A 1 122 ? 4.293 9.480 -13.271 1.00 89.06 122 GLY A O 1
ATOM 939 N N . THR A 1 123 ? 2.307 9.564 -14.304 1.00 88.81 123 THR A N 1
ATOM 940 C CA . THR A 1 123 ? 2.833 9.241 -15.641 1.00 88.81 123 THR A CA 1
ATOM 941 C C . THR A 1 123 ? 3.723 10.361 -16.172 1.00 88.81 123 THR A C 1
ATOM 943 O O . THR A 1 123 ? 4.808 10.077 -16.669 1.00 88.81 123 THR A O 1
ATOM 946 N N . ILE A 1 124 ? 3.318 11.627 -16.018 1.00 92.88 124 ILE A N 1
ATOM 947 C CA . ILE A 1 124 ? 4.130 12.787 -16.422 1.00 92.88 124 ILE A CA 1
ATOM 948 C C . ILE A 1 124 ? 5.472 12.782 -15.684 1.00 92.88 124 ILE A C 1
ATOM 950 O O . ILE A 1 124 ? 6.521 12.892 -16.316 1.00 92.88 124 ILE A O 1
ATOM 954 N N . TYR A 1 125 ? 5.454 12.599 -14.361 1.00 90.12 125 TYR A N 1
ATOM 955 C CA . TYR A 1 125 ? 6.678 12.554 -13.561 1.00 90.12 125 TYR A CA 1
ATOM 956 C C . TYR A 1 125 ? 7.594 11.390 -13.968 1.00 90.12 125 TYR A C 1
ATOM 958 O O . TYR A 1 125 ? 8.788 11.595 -14.184 1.00 90.12 125 TYR A O 1
ATOM 966 N N . ASN A 1 126 ? 7.039 10.184 -14.144 1.00 88.19 126 ASN A N 1
ATOM 967 C CA . ASN A 1 126 ? 7.812 9.019 -14.586 1.00 88.19 126 ASN A CA 1
ATOM 968 C C . ASN A 1 126 ? 8.383 9.198 -16.000 1.00 88.19 126 ASN A C 1
ATOM 970 O O . ASN A 1 126 ? 9.528 8.829 -16.235 1.00 88.19 126 ASN A O 1
ATOM 974 N N . MET A 1 127 ? 7.638 9.808 -16.926 1.00 88.44 127 MET A N 1
ATOM 975 C CA . MET A 1 127 ? 8.122 10.130 -18.275 1.00 88.44 127 MET A CA 1
ATOM 976 C C . MET A 1 127 ? 9.309 11.097 -18.233 1.00 88.44 127 MET A C 1
ATOM 978 O O . MET A 1 127 ? 10.328 10.847 -18.876 1.00 88.44 127 MET A O 1
ATOM 982 N N . ILE A 1 128 ? 9.214 12.173 -17.444 1.00 90.44 128 ILE A N 1
ATOM 983 C CA . ILE A 1 128 ? 10.317 13.131 -17.277 1.00 90.44 128 ILE A CA 1
ATOM 984 C C . ILE A 1 128 ? 11.538 12.437 -16.667 1.00 90.44 128 ILE A C 1
ATOM 986 O O . ILE A 1 128 ? 12.653 12.647 -17.135 1.00 90.44 128 ILE A O 1
ATOM 990 N N . TYR A 1 129 ? 11.345 11.574 -15.669 1.00 88.88 129 TYR A N 1
ATOM 991 C CA . TYR A 1 129 ? 12.441 10.816 -15.066 1.00 88.88 129 TYR A CA 1
ATOM 992 C C . TYR A 1 129 ? 13.094 9.837 -16.055 1.00 88.88 129 TYR A C 1
ATOM 994 O O . TYR A 1 129 ? 14.316 9.795 -16.164 1.00 88.88 129 TYR A O 1
ATOM 1002 N N . MET A 1 130 ? 12.300 9.075 -16.812 1.00 85.06 130 MET A N 1
ATOM 1003 C CA . MET A 1 130 ? 12.811 8.048 -17.727 1.00 85.06 130 MET A CA 1
ATOM 1004 C C . MET A 1 130 ? 13.525 8.617 -18.957 1.00 85.06 130 MET A C 1
ATOM 1006 O O . MET A 1 130 ? 14.481 7.999 -19.422 1.00 8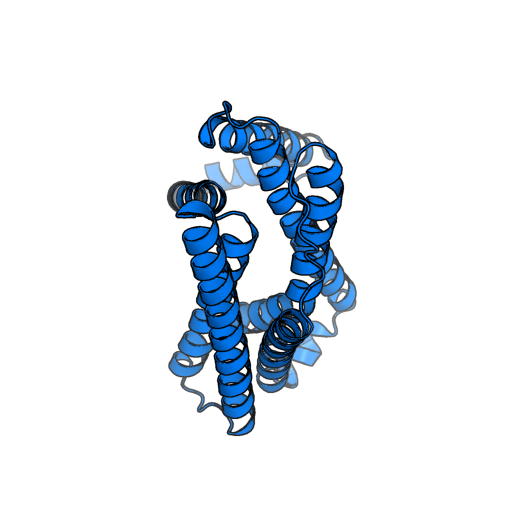5.06 130 MET A O 1
ATOM 1010 N N . PHE A 1 131 ? 13.059 9.749 -19.493 1.00 86.06 131 PHE A N 1
ATOM 1011 C CA . PHE A 1 131 ? 13.565 10.317 -20.751 1.00 86.06 131 PHE A CA 1
ATOM 1012 C C . PHE A 1 131 ? 14.363 11.614 -20.579 1.00 86.06 131 PHE A C 1
ATOM 1014 O O . PHE A 1 131 ? 15.160 11.952 -21.448 1.00 86.06 131 PHE A O 1
ATOM 1021 N N . GLY A 1 132 ? 14.142 12.354 -19.491 1.00 81.50 132 GLY A N 1
ATOM 1022 C CA . GLY A 1 132 ? 14.795 13.638 -19.224 1.00 81.50 132 GLY A CA 1
ATOM 1023 C C . GLY A 1 132 ? 15.989 13.555 -18.273 1.00 81.50 132 GLY A C 1
ATOM 1024 O O . GLY A 1 132 ? 16.796 14.481 -18.242 1.00 81.50 132 GLY A O 1
ATOM 1025 N N . TRP A 1 133 ? 16.133 12.473 -17.499 1.00 84.44 133 TRP A N 1
ATOM 1026 C CA . TRP A 1 133 ? 17.286 12.297 -16.617 1.00 84.44 133 TRP A CA 1
ATOM 1027 C C . TRP A 1 133 ? 18.488 11.730 -17.398 1.00 84.44 133 TRP A C 1
ATOM 1029 O O . TRP A 1 133 ? 18.318 10.731 -18.094 1.00 84.44 133 TRP A O 1
ATOM 1039 N N . PRO A 1 134 ? 19.715 12.274 -17.254 1.00 72.50 134 PRO A N 1
ATOM 1040 C CA . PRO A 1 134 ? 20.895 11.805 -17.997 1.00 72.50 134 PRO A CA 1
ATOM 1041 C C . PRO A 1 134 ? 21.264 10.330 -17.769 1.00 72.50 134 PRO A C 1
ATOM 1043 O O . PRO A 1 134 ? 21.942 9.728 -18.592 1.00 72.50 134 PRO A O 1
ATOM 1046 N N . SER A 1 135 ? 20.827 9.742 -16.652 1.00 78.19 135 SER A N 1
ATOM 1047 C CA . SER A 1 135 ? 20.971 8.306 -16.347 1.00 78.19 135 SER A CA 1
ATOM 1048 C C . SER A 1 135 ? 19.671 7.508 -16.542 1.00 78.19 135 SER A C 1
ATOM 1050 O O . SER A 1 135 ? 19.561 6.389 -16.046 1.00 78.19 135 SER A O 1
ATOM 1052 N N . GLY A 1 136 ? 18.658 8.091 -17.184 1.00 76.25 136 GLY A N 1
ATOM 1053 C CA . GLY A 1 136 ? 17.379 7.443 -17.456 1.00 76.25 136 GLY A CA 1
ATOM 1054 C C . GLY A 1 136 ? 17.502 6.435 -18.596 1.00 76.25 136 GLY A C 1
ATOM 1055 O O . GLY A 1 136 ? 17.965 6.768 -19.679 1.00 76.25 136 GLY A O 1
ATOM 1056 N N . SER A 1 137 ? 17.063 5.198 -18.365 1.00 82.88 137 SER A N 1
ATOM 1057 C CA . SER A 1 137 ? 17.116 4.097 -19.340 1.00 82.88 137 SER A CA 1
ATOM 1058 C C . SER A 1 137 ? 15.859 3.993 -20.217 1.00 82.88 137 SER A C 1
ATOM 1060 O O . SER A 1 137 ? 15.512 2.914 -20.707 1.00 82.88 137 SER A O 1
ATOM 1062 N N . GLY A 1 138 ? 15.120 5.095 -20.394 1.00 84.94 138 GLY A N 1
ATOM 1063 C CA . GLY A 1 138 ? 13.842 5.093 -21.110 1.00 84.94 138 GLY A CA 1
ATOM 1064 C C . GLY A 1 138 ? 13.976 4.703 -22.582 1.00 84.94 138 GLY A C 1
ATOM 1065 O O . GLY A 1 138 ? 13.179 3.915 -23.094 1.00 84.94 138 GLY A O 1
ATOM 1066 N N . PHE A 1 139 ? 15.011 5.196 -23.265 1.00 85.44 139 PHE A N 1
ATOM 1067 C CA . PHE A 1 139 ? 15.247 4.879 -24.676 1.00 85.44 139 PHE A CA 1
ATOM 1068 C C . PHE A 1 139 ? 15.712 3.429 -24.874 1.00 85.44 139 PHE A C 1
ATOM 1070 O O . PHE A 1 139 ? 15.269 2.764 -25.815 1.00 85.44 139 PHE A O 1
ATOM 1077 N N . GLU A 1 140 ? 16.543 2.909 -23.972 1.00 87.12 140 GLU A N 1
ATOM 1078 C CA . GLU A 1 140 ? 16.966 1.507 -23.935 1.00 87.12 140 GLU A CA 1
ATOM 1079 C C . GLU A 1 140 ? 15.777 0.574 -23.696 1.00 87.12 140 GLU A C 1
ATOM 1081 O O . GLU A 1 140 ? 15.633 -0.418 -24.409 1.00 87.12 140 GLU A O 1
ATOM 1086 N N . ALA A 1 141 ? 14.881 0.911 -22.763 1.00 85.38 141 ALA A N 1
ATOM 1087 C CA . ALA A 1 141 ? 13.680 0.123 -22.485 1.00 85.38 141 ALA A CA 1
ATOM 1088 C C . ALA A 1 141 ? 12.753 0.027 -23.711 1.00 85.38 141 ALA A C 1
ATOM 1090 O O . ALA A 1 141 ? 12.233 -1.047 -24.025 1.00 85.38 141 ALA A O 1
ATOM 1091 N N . VAL A 1 142 ? 12.591 1.124 -24.459 1.00 87.62 142 VAL A N 1
ATOM 1092 C CA . VAL A 1 142 ? 11.811 1.128 -25.709 1.00 87.62 142 VAL A CA 1
ATOM 1093 C C . VAL A 1 142 ? 12.489 0.280 -26.788 1.00 87.62 142 VAL A C 1
ATOM 1095 O O . VAL A 1 142 ? 11.812 -0.472 -27.492 1.00 87.62 142 VAL A O 1
ATOM 1098 N N . ARG A 1 143 ? 13.819 0.363 -26.925 1.00 89.12 143 ARG A N 1
ATOM 1099 C CA . ARG A 1 143 ? 14.574 -0.482 -27.868 1.00 89.12 143 ARG A CA 1
ATOM 1100 C C . ARG A 1 143 ? 14.457 -1.963 -27.515 1.00 89.12 143 ARG A C 1
ATOM 1102 O O . ARG A 1 143 ? 14.236 -2.765 -28.417 1.00 89.12 143 ARG A O 1
ATOM 1109 N N . PHE A 1 144 ? 14.517 -2.306 -26.232 1.00 90.56 144 PHE A N 1
ATOM 1110 C CA . PHE A 1 144 ? 14.324 -3.670 -25.745 1.00 90.56 144 PHE A CA 1
ATOM 1111 C C . PHE A 1 144 ? 12.941 -4.219 -26.122 1.00 90.56 144 PHE A C 1
ATOM 1113 O O . PHE A 1 144 ? 12.847 -5.300 -26.696 1.00 90.56 144 PHE A O 1
ATOM 1120 N N . CYS A 1 145 ? 11.874 -3.441 -25.907 1.00 89.81 145 CYS A N 1
ATOM 1121 C CA . CYS A 1 145 ? 10.515 -3.851 -26.284 1.00 89.81 145 CYS A CA 1
ATOM 1122 C C . CYS A 1 145 ? 10.342 -4.019 -27.804 1.00 89.81 145 CYS A C 1
ATOM 1124 O O . CYS A 1 145 ? 9.559 -4.855 -28.243 1.00 89.81 145 CYS A O 1
ATOM 1126 N N . LYS A 1 146 ? 11.075 -3.245 -28.620 1.00 89.50 146 LYS A N 1
ATOM 1127 C CA . LYS A 1 146 ? 11.078 -3.403 -30.086 1.00 89.50 146 LYS A CA 1
ATOM 1128 C C . LYS A 1 146 ? 11.825 -4.655 -30.548 1.00 89.50 146 LYS A C 1
ATOM 1130 O O . LYS A 1 146 ? 11.434 -5.248 -31.545 1.00 89.50 146 LYS A O 1
ATOM 1135 N N . GLN A 1 147 ? 12.903 -5.027 -29.861 1.00 93.12 147 GLN A N 1
ATOM 1136 C CA . GLN A 1 147 ? 13.704 -6.213 -30.183 1.00 93.12 147 GLN A CA 1
ATOM 1137 C C . GLN A 1 147 ? 13.048 -7.510 -29.690 1.00 93.12 147 GLN A C 1
ATOM 1139 O O . GLN A 1 147 ? 13.202 -8.549 -30.326 1.00 93.12 147 GLN A O 1
ATOM 1144 N N . HIS A 1 148 ? 12.281 -7.444 -28.598 1.00 91.75 148 HIS A N 1
ATOM 1145 C CA . HIS A 1 148 ? 11.588 -8.582 -27.997 1.00 91.75 148 HIS A CA 1
ATOM 1146 C C . HIS A 1 148 ? 10.076 -8.311 -27.884 1.00 91.75 148 HIS A C 1
ATOM 1148 O O . HIS A 1 148 ? 9.598 -7.912 -26.817 1.00 91.75 148 HIS A O 1
ATOM 1154 N N . PRO A 1 149 ? 9.297 -8.536 -28.961 1.00 88.56 149 PRO A N 1
ATOM 1155 C CA . PRO A 1 149 ? 7.858 -8.264 -28.964 1.00 88.56 149 PRO A CA 1
ATOM 1156 C C . PRO A 1 149 ? 7.071 -9.153 -27.988 1.00 88.56 149 PRO A C 1
ATOM 1158 O O . PRO A 1 149 ? 6.055 -8.713 -27.456 1.00 88.56 149 PRO A O 1
ATOM 1161 N N . GLU A 1 150 ? 7.552 -10.364 -27.689 1.00 90.50 150 GLU A N 1
ATOM 1162 C CA . GLU A 1 150 ? 6.948 -11.233 -26.667 1.00 90.50 150 GLU A CA 1
ATOM 1163 C C . GLU A 1 150 ? 7.003 -10.590 -25.273 1.00 90.50 150 GLU A C 1
ATOM 1165 O O . GLU A 1 150 ? 5.990 -10.513 -24.581 1.00 90.50 150 GLU A O 1
ATOM 1170 N N . ALA A 1 151 ? 8.149 -10.008 -24.902 1.00 89.25 151 ALA A N 1
ATOM 1171 C CA . ALA A 1 151 ? 8.291 -9.293 -23.635 1.00 89.25 151 ALA A CA 1
ATOM 1172 C C . ALA A 1 151 ? 7.390 -8.046 -23.575 1.00 89.25 151 ALA A C 1
ATOM 1174 O O . ALA A 1 151 ? 6.861 -7.709 -22.517 1.00 89.25 151 ALA A O 1
ATOM 1175 N N . ALA A 1 152 ? 7.177 -7.368 -24.708 1.00 89.69 152 ALA A N 1
ATOM 1176 C CA . ALA A 1 152 ? 6.239 -6.251 -24.781 1.00 89.69 152 ALA A CA 1
ATOM 1177 C C . ALA A 1 152 ? 4.791 -6.703 -24.522 1.00 89.69 152 ALA A C 1
ATOM 1179 O O . ALA A 1 152 ? 4.046 -6.003 -23.833 1.00 89.69 152 ALA A O 1
ATOM 1180 N N . TRP A 1 153 ? 4.400 -7.882 -25.018 1.00 91.94 153 TRP A N 1
ATOM 1181 C CA . TRP A 1 153 ? 3.080 -8.454 -24.752 1.00 91.94 153 TRP A CA 1
ATOM 1182 C C . TRP A 1 153 ? 2.885 -8.797 -23.272 1.00 91.94 153 TRP A C 1
ATOM 1184 O O . TRP A 1 153 ? 1.862 -8.432 -22.688 1.00 91.94 153 TRP A O 1
ATOM 1194 N N . ASP A 1 154 ? 3.894 -9.393 -22.633 1.00 91.56 154 ASP A N 1
ATOM 1195 C CA . ASP A 1 154 ? 3.872 -9.672 -21.193 1.00 91.56 154 ASP A CA 1
ATOM 1196 C C . ASP A 1 154 ? 3.734 -8.390 -20.361 1.00 91.56 154 ASP A C 1
ATOM 1198 O O . ASP A 1 154 ? 2.956 -8.345 -19.404 1.00 91.56 154 ASP A O 1
ATOM 1202 N N . ILE A 1 155 ? 4.434 -7.317 -20.748 1.00 90.81 155 ILE A N 1
ATOM 1203 C CA . ILE A 1 155 ? 4.320 -6.001 -20.100 1.00 90.81 155 ILE A CA 1
ATOM 1204 C C . ILE A 1 155 ? 2.900 -5.443 -20.253 1.00 90.81 155 ILE A C 1
ATOM 1206 O O . ILE A 1 155 ? 2.336 -4.937 -19.282 1.00 90.81 155 ILE A O 1
ATOM 1210 N N . ILE A 1 156 ? 2.294 -5.547 -21.438 1.00 91.88 156 ILE A N 1
ATOM 1211 C CA . ILE A 1 156 ? 0.920 -5.078 -21.671 1.00 91.88 156 ILE A CA 1
ATOM 1212 C C . ILE A 1 156 ? -0.069 -5.864 -20.808 1.00 91.88 156 ILE A C 1
ATOM 1214 O O . ILE A 1 156 ? -0.881 -5.255 -20.110 1.00 91.88 156 ILE A O 1
ATOM 1218 N N . LEU A 1 157 ? 0.022 -7.196 -20.790 1.00 92.19 157 LEU A N 1
ATOM 1219 C CA . LEU A 1 157 ? -0.829 -8.041 -19.948 1.00 92.19 157 LEU A CA 1
ATOM 1220 C C . LEU A 1 157 ? -0.656 -7.714 -18.461 1.00 92.19 157 LEU A C 1
ATOM 1222 O O . LEU A 1 157 ? -1.647 -7.598 -17.730 1.00 92.19 157 LEU A O 1
ATOM 1226 N N . PHE A 1 158 ? 0.585 -7.501 -18.019 1.00 90.94 158 PHE A N 1
ATOM 1227 C CA . PHE A 1 158 ? 0.896 -7.067 -16.661 1.00 90.94 158 PHE A CA 1
ATOM 1228 C C . PHE A 1 158 ? 0.241 -5.717 -16.331 1.00 90.94 158 PHE A C 1
ATOM 1230 O O . PHE A 1 158 ? -0.397 -5.587 -15.285 1.00 90.94 158 PHE A O 1
ATOM 1237 N N . CYS A 1 159 ? 0.308 -4.738 -17.236 1.00 90.69 159 CYS A N 1
ATOM 1238 C CA . CYS A 1 159 ? -0.331 -3.427 -17.084 1.00 90.69 159 CYS A CA 1
ATOM 1239 C C . CYS A 1 159 ? -1.866 -3.502 -17.090 1.00 90.69 159 CYS A C 1
ATOM 1241 O O . CYS A 1 159 ? -2.517 -2.822 -16.293 1.00 90.69 159 CYS A O 1
ATOM 1243 N N . CYS A 1 160 ? -2.468 -4.341 -17.936 1.00 91.56 160 CYS A N 1
ATOM 1244 C CA . CYS A 1 160 ? -3.917 -4.558 -17.955 1.00 91.56 160 CYS A CA 1
ATOM 1245 C C . CYS A 1 160 ? -4.399 -5.160 -16.629 1.00 91.56 160 CYS A C 1
ATOM 1247 O O . CYS A 1 160 ? -5.321 -4.631 -16.005 1.00 91.56 160 CYS A O 1
ATOM 1249 N N . CYS A 1 161 ? -3.729 -6.211 -16.150 1.00 91.50 161 CYS A N 1
ATOM 1250 C CA . CYS A 1 161 ? -4.007 -6.811 -14.845 1.00 91.50 161 CYS A CA 1
ATOM 1251 C C . CYS A 1 161 ? -3.798 -5.802 -13.702 1.00 91.50 161 CYS A C 1
ATOM 1253 O O . CYS A 1 161 ? -4.653 -5.657 -12.822 1.00 91.50 161 CYS A O 1
ATOM 1255 N N . GLY A 1 162 ? -2.703 -5.038 -13.757 1.00 87.69 162 GLY A N 1
ATOM 1256 C CA . GLY A 1 162 ? -2.384 -3.977 -12.803 1.00 87.69 162 GLY A CA 1
ATOM 1257 C C . GLY A 1 162 ? -3.469 -2.903 -12.734 1.00 87.69 162 GLY A C 1
ATOM 1258 O O . GLY A 1 162 ? -3.877 -2.519 -11.640 1.00 87.69 162 GLY A O 1
ATOM 1259 N N . THR A 1 163 ? -4.009 -2.488 -13.882 1.00 88.00 163 THR A N 1
ATOM 1260 C CA . THR A 1 163 ? -5.087 -1.490 -13.977 1.00 88.00 163 THR A CA 1
ATOM 1261 C C . THR A 1 163 ? -6.377 -1.997 -13.330 1.00 88.00 163 THR A C 1
ATOM 1263 O O . THR A 1 163 ? -7.012 -1.282 -12.552 1.00 88.00 163 THR A O 1
ATOM 1266 N N . VAL A 1 164 ? -6.755 -3.253 -13.588 1.00 89.88 164 VAL A N 1
ATOM 1267 C CA . VAL A 1 164 ? -7.917 -3.888 -12.939 1.00 89.88 164 VAL A CA 1
ATOM 1268 C C . VAL A 1 164 ? -7.724 -3.947 -11.420 1.00 89.88 164 VAL A C 1
ATOM 1270 O O . VAL A 1 164 ? -8.623 -3.570 -10.664 1.00 89.88 164 VAL A O 1
ATOM 1273 N N . GLY A 1 165 ? -6.536 -4.348 -10.957 1.00 86.75 165 GLY A N 1
ATOM 1274 C CA . GLY A 1 165 ? -6.195 -4.364 -9.533 1.00 86.75 165 GLY A CA 1
ATOM 1275 C C . GLY A 1 165 ? -6.234 -2.973 -8.894 1.00 86.75 165 GLY A C 1
ATOM 1276 O O . GLY A 1 165 ? -6.761 -2.807 -7.791 1.00 86.75 165 GLY A O 1
ATOM 1277 N N . GLN A 1 166 ? -5.735 -1.957 -9.600 1.00 86.75 166 GLN A N 1
ATOM 1278 C CA . GLN A 1 166 ? -5.739 -0.573 -9.137 1.00 86.75 166 GLN A CA 1
ATOM 1279 C C . GLN A 1 166 ? -7.163 -0.031 -8.981 1.00 86.75 166 GLN A C 1
ATOM 1281 O O . GLN A 1 166 ? -7.459 0.598 -7.965 1.00 86.75 166 GLN A O 1
ATOM 1286 N N . ASN A 1 167 ? -8.068 -0.339 -9.915 1.00 87.38 167 ASN A N 1
ATOM 1287 C CA . ASN A 1 167 ? -9.481 0.032 -9.806 1.00 87.38 167 ASN A CA 1
ATOM 1288 C C . ASN A 1 167 ? -10.129 -0.544 -8.542 1.00 87.38 167 ASN A C 1
ATOM 1290 O O . ASN A 1 167 ? -10.865 0.156 -7.848 1.00 87.38 167 ASN A O 1
ATOM 1294 N N . PHE A 1 168 ? -9.818 -1.796 -8.195 1.00 86.69 168 PHE A N 1
ATOM 1295 C CA . PHE A 1 168 ? -10.334 -2.425 -6.978 1.00 86.69 168 PHE A CA 1
ATOM 1296 C C . PHE A 1 168 ? -9.804 -1.760 -5.699 1.00 86.69 168 PHE A C 1
ATOM 1298 O O . PHE A 1 168 ? -10.571 -1.493 -4.768 1.00 86.69 168 PHE A O 1
ATOM 1305 N N . ILE A 1 169 ? -8.504 -1.447 -5.658 1.00 85.00 169 ILE A N 1
ATOM 1306 C CA . ILE A 1 169 ? -7.885 -0.705 -4.547 1.00 85.00 169 ILE A CA 1
ATOM 1307 C C . ILE A 1 169 ? -8.560 0.657 -4.402 1.00 85.00 169 ILE A C 1
ATOM 1309 O O . ILE A 1 169 ? -9.009 1.034 -3.318 1.00 85.00 169 ILE A O 1
ATOM 1313 N N . PHE A 1 170 ? -8.700 1.378 -5.509 1.00 83.75 170 PHE A N 1
ATOM 1314 C CA . PHE A 1 170 ? -9.238 2.724 -5.496 1.00 83.75 170 PHE A CA 1
ATOM 1315 C C . PHE A 1 170 ? -10.722 2.766 -5.100 1.00 83.75 170 PHE A C 1
ATOM 1317 O O . PHE A 1 170 ? -11.141 3.627 -4.316 1.00 83.75 170 PHE A O 1
ATOM 1324 N N . LEU A 1 171 ? -11.513 1.799 -5.572 1.00 84.62 171 LEU A N 1
ATOM 1325 C CA . LEU A 1 171 ? -12.902 1.600 -5.159 1.00 84.62 171 LEU A CA 1
ATOM 1326 C C . LEU A 1 171 ? -13.000 1.311 -3.656 1.00 84.62 171 LEU A C 1
ATOM 1328 O O . LEU A 1 171 ? -13.834 1.903 -2.968 1.00 84.62 171 LEU A O 1
ATOM 1332 N N . THR A 1 172 ? -12.113 0.462 -3.133 1.00 83.94 172 THR A N 1
ATOM 1333 C CA . THR A 1 172 ? -12.044 0.126 -1.703 1.00 83.94 172 THR A CA 1
ATOM 1334 C C . THR A 1 172 ? -11.749 1.363 -0.861 1.00 83.94 172 THR A C 1
ATOM 1336 O O . THR A 1 172 ? -12.490 1.645 0.083 1.00 83.94 172 THR A O 1
ATOM 1339 N N . ILE A 1 173 ? -10.736 2.151 -1.232 1.00 81.06 173 ILE A N 1
ATOM 1340 C CA . ILE A 1 173 ? -10.411 3.423 -0.565 1.00 81.06 173 ILE A CA 1
ATOM 1341 C C . ILE A 1 173 ? -11.607 4.373 -0.646 1.00 81.06 173 ILE A C 1
ATOM 1343 O O . ILE A 1 173 ? -11.977 5.005 0.337 1.00 81.06 173 ILE A O 1
ATOM 1347 N N . SER A 1 174 ? -12.275 4.453 -1.799 1.00 78.38 174 SER A N 1
ATOM 1348 C CA . SER A 1 174 ? -13.433 5.334 -1.953 1.00 78.38 174 SER A CA 1
ATOM 1349 C C . SER A 1 174 ? -14.638 4.955 -1.108 1.00 78.38 174 SER A C 1
ATOM 1351 O O . SER A 1 174 ? -15.408 5.842 -0.744 1.00 78.38 174 SER A O 1
ATOM 1353 N N . ARG A 1 175 ? -14.846 3.664 -0.850 1.00 80.00 175 ARG A N 1
ATOM 1354 C CA . ARG A 1 175 ? -16.032 3.178 -0.141 1.00 80.00 175 ARG A CA 1
ATOM 1355 C C . ARG A 1 175 ? -15.797 3.018 1.358 1.00 80.00 175 ARG A C 1
ATOM 1357 O O . ARG A 1 175 ? -16.713 3.276 2.134 1.00 80.00 175 ARG A O 1
ATOM 1364 N N . TYR A 1 176 ? -14.594 2.605 1.750 1.00 77.38 176 TYR A N 1
ATOM 1365 C CA . TYR A 1 176 ? -14.255 2.209 3.120 1.00 77.38 176 TYR A CA 1
ATOM 1366 C C . TYR A 1 176 ? -13.101 3.019 3.741 1.00 77.38 176 TYR A C 1
ATOM 1368 O O . TYR A 1 176 ? -12.804 2.833 4.924 1.00 77.38 176 TYR A O 1
ATOM 1376 N N . GLY A 1 177 ? -12.472 3.918 2.978 1.00 76.81 177 GLY A N 1
ATOM 1377 C CA . GLY A 1 177 ? -11.319 4.725 3.391 1.00 76.81 177 GLY A CA 1
ATOM 1378 C C . GLY A 1 177 ? -9.979 3.995 3.261 1.00 76.81 177 GLY A C 1
ATOM 1379 O O . GLY A 1 177 ? -9.914 2.760 3.199 1.00 76.81 177 GLY A O 1
ATOM 1380 N N . SER A 1 178 ? -8.888 4.762 3.266 1.00 73.06 178 SER A N 1
ATOM 1381 C CA . SER A 1 178 ? -7.511 4.256 3.160 1.00 73.06 178 SER A CA 1
ATOM 1382 C C . SER A 1 178 ? -7.159 3.249 4.252 1.00 73.06 178 SER A C 1
ATOM 1384 O O . SER A 1 178 ? -6.594 2.196 3.966 1.00 73.06 178 SER A O 1
ATOM 1386 N N . LEU A 1 179 ? -7.590 3.498 5.492 1.00 71.56 179 LEU A N 1
ATOM 1387 C CA . LEU A 1 179 ? -7.307 2.616 6.626 1.00 71.56 179 LEU A CA 1
ATOM 1388 C C . LEU A 1 179 ? -7.908 1.211 6.444 1.00 71.56 179 LEU A C 1
ATOM 1390 O O . LEU A 1 179 ? -7.368 0.235 6.951 1.00 71.56 179 LEU A O 1
ATOM 1394 N N . ALA A 1 180 ? -9.055 1.071 5.768 1.00 75.81 180 ALA A N 1
ATOM 1395 C CA . ALA A 1 180 ? -9.620 -0.243 5.441 1.00 75.81 180 ALA A CA 1
ATOM 1396 C C . ALA A 1 180 ? -8.856 -0.950 4.331 1.00 75.81 180 ALA A C 1
ATOM 1398 O O . ALA A 1 180 ? -8.611 -2.150 4.445 1.00 75.81 180 ALA A O 1
ATOM 1399 N N . ASN A 1 181 ? -8.424 -0.205 3.318 1.00 79.06 181 ASN A N 1
ATOM 1400 C CA . ASN A 1 181 ? -7.583 -0.740 2.261 1.00 79.06 181 ASN A CA 1
ATOM 1401 C C . ASN A 1 181 ? -6.246 -1.278 2.807 1.00 79.06 181 ASN A C 1
ATOM 1403 O O . ASN A 1 181 ? -5.872 -2.409 2.489 1.00 79.06 181 ASN A O 1
ATOM 1407 N N . THR A 1 182 ? -5.573 -0.533 3.693 1.00 74.06 182 THR A N 1
ATOM 1408 C CA . THR A 1 182 ? -4.335 -0.988 4.348 1.00 74.06 182 THR A CA 1
ATOM 1409 C C . THR A 1 182 ? -4.566 -2.305 5.094 1.00 74.06 182 THR A C 1
ATOM 1411 O O . THR A 1 182 ? -3.898 -3.289 4.795 1.00 74.06 182 THR A O 1
ATOM 1414 N N . THR A 1 183 ? -5.592 -2.397 5.954 1.00 74.19 183 THR A N 1
ATOM 1415 C CA . THR A 1 183 ? -5.906 -3.650 6.671 1.00 74.19 183 THR A CA 1
ATOM 1416 C C . THR A 1 183 ? -6.131 -4.831 5.715 1.00 74.19 183 THR A C 1
ATOM 1418 O O . THR A 1 183 ? -5.546 -5.894 5.909 1.00 74.19 183 THR A O 1
ATOM 1421 N N . ILE A 1 184 ? -6.941 -4.654 4.662 1.00 79.56 184 ILE A N 1
ATOM 1422 C CA . ILE A 1 184 ? -7.261 -5.723 3.697 1.00 79.56 184 ILE A CA 1
ATOM 1423 C C . ILE A 1 184 ? -6.000 -6.201 2.969 1.00 79.56 184 ILE A C 1
ATOM 1425 O O . ILE A 1 184 ? -5.768 -7.405 2.832 1.00 79.56 184 ILE A O 1
ATOM 1429 N N . THR A 1 185 ? -5.174 -5.268 2.492 1.00 77.69 185 THR A N 1
ATOM 1430 C CA . THR A 1 185 ? -3.951 -5.613 1.757 1.00 77.69 185 THR A CA 1
ATOM 1431 C C . THR A 1 185 ? -2.930 -6.317 2.644 1.00 77.69 185 THR A C 1
ATOM 1433 O O . THR A 1 185 ? -2.323 -7.285 2.187 1.00 77.69 185 THR A O 1
ATOM 1436 N N . THR A 1 186 ? -2.791 -5.916 3.907 1.00 74.06 186 THR A N 1
ATOM 1437 C CA . THR A 1 186 ? -1.921 -6.587 4.881 1.00 74.06 186 THR A CA 1
ATOM 1438 C C . THR A 1 186 ? -2.398 -7.990 5.195 1.00 74.06 186 THR A C 1
ATOM 1440 O O . THR A 1 186 ? -1.600 -8.924 5.146 1.00 74.06 186 THR A O 1
ATOM 1443 N N . THR A 1 187 ? -3.698 -8.184 5.437 1.00 77.31 187 THR A N 1
ATOM 1444 C CA . THR A 1 187 ? -4.254 -9.528 5.645 1.00 77.31 187 THR A CA 1
ATOM 1445 C C . THR A 1 187 ? -3.977 -10.423 4.439 1.00 77.31 187 THR A C 1
ATOM 1447 O O . THR A 1 187 ? -3.476 -11.533 4.608 1.00 77.31 187 THR A O 1
ATOM 1450 N N . ARG A 1 188 ? -4.211 -9.930 3.214 1.00 79.62 188 ARG A N 1
ATOM 1451 C CA . ARG A 1 188 ? -3.909 -10.676 1.982 1.00 79.62 188 ARG A CA 1
ATOM 1452 C C . ARG A 1 188 ? -2.424 -11.029 1.881 1.00 79.62 188 ARG A C 1
ATOM 1454 O O . ARG A 1 188 ? -2.098 -12.189 1.652 1.00 79.62 188 ARG A O 1
ATOM 1461 N N . LYS A 1 189 ? -1.529 -10.051 2.072 1.00 73.81 189 LYS A N 1
ATOM 1462 C CA . LYS A 1 189 ? -0.069 -10.253 2.033 1.00 73.81 189 LYS A CA 1
ATOM 1463 C C . LYS A 1 189 ? 0.368 -11.297 3.056 1.00 73.81 189 LYS A C 1
ATOM 1465 O O . LYS A 1 189 ? 1.119 -12.206 2.715 1.00 73.81 189 LYS A O 1
ATOM 1470 N N . PHE A 1 190 ? -0.141 -1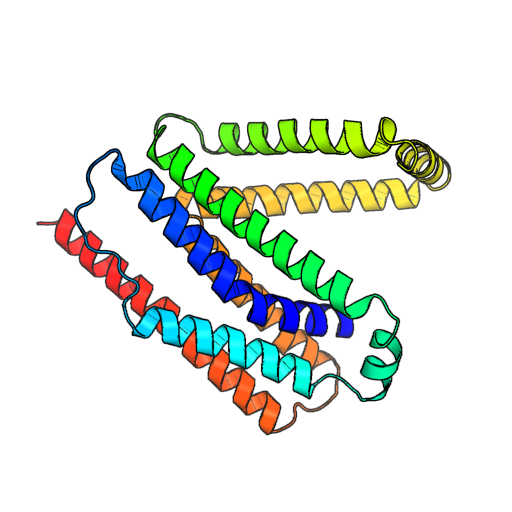1.202 4.281 1.00 75.19 190 PHE A N 1
ATOM 1471 C CA . PHE A 1 190 ? 0.172 -12.139 5.349 1.00 75.19 190 PHE A CA 1
ATOM 1472 C C . PHE A 1 190 ? -0.277 -13.565 5.023 1.00 75.19 190 PHE A C 1
ATOM 1474 O O . PHE A 1 190 ? 0.526 -14.494 5.109 1.00 75.19 190 PHE A O 1
ATOM 1481 N N . VAL A 1 191 ? -1.516 -13.742 4.557 1.00 79.56 191 VAL A N 1
ATOM 1482 C CA . VAL A 1 191 ? -2.017 -15.052 4.114 1.00 79.56 191 VAL A CA 1
ATOM 1483 C C . VAL A 1 191 ? -1.144 -15.611 2.991 1.00 79.56 191 VAL A C 1
ATOM 1485 O O . VAL A 1 191 ? -0.746 -16.772 3.055 1.00 79.56 191 VAL A O 1
ATOM 1488 N N . SER A 1 192 ? -0.758 -14.793 2.007 1.00 77.12 192 SER A N 1
ATOM 1489 C CA . SER A 1 192 ? 0.158 -15.221 0.943 1.00 77.12 192 SER A CA 1
ATOM 1490 C C . SER A 1 192 ? 1.527 -15.660 1.474 1.00 77.12 192 SER A C 1
ATOM 1492 O O . SER A 1 192 ? 2.080 -16.635 0.970 1.00 77.12 192 SER A O 1
ATOM 1494 N N . ILE A 1 193 ? 2.075 -14.998 2.500 1.00 73.88 193 ILE A N 1
ATOM 1495 C CA . ILE A 1 193 ? 3.343 -15.389 3.144 1.00 73.88 193 ILE A CA 1
ATOM 1496 C C . ILE A 1 193 ? 3.211 -16.747 3.839 1.00 73.88 193 ILE A C 1
ATOM 1498 O O . ILE A 1 193 ? 4.099 -17.594 3.698 1.00 73.88 193 ILE A O 1
ATOM 1502 N N . VAL A 1 194 ? 2.112 -16.971 4.563 1.00 74.56 194 VAL A N 1
ATOM 1503 C CA . VAL A 1 194 ? 1.838 -18.243 5.249 1.00 74.56 194 VAL A CA 1
ATOM 1504 C C . VAL A 1 194 ? 1.659 -19.366 4.230 1.00 74.56 194 VAL A C 1
ATOM 1506 O O . VAL A 1 194 ? 2.376 -20.362 4.297 1.00 74.56 194 VAL A O 1
ATOM 1509 N N . VAL A 1 195 ? 0.789 -19.179 3.234 1.00 79.50 195 VAL A N 1
ATOM 1510 C CA . VAL A 1 195 ? 0.517 -20.172 2.181 1.00 79.50 195 VAL A CA 1
ATOM 1511 C C . VAL A 1 195 ? 1.782 -20.495 1.387 1.00 79.50 195 VAL A C 1
ATOM 1513 O O . VAL A 1 195 ? 2.125 -21.663 1.230 1.00 79.50 195 VAL A O 1
ATOM 1516 N N . SER A 1 196 ? 2.537 -19.480 0.960 1.00 70.31 196 SER A N 1
ATOM 1517 C CA . SER A 1 196 ? 3.832 -19.665 0.288 1.00 70.31 196 SER A CA 1
ATOM 1518 C C . SER A 1 196 ? 4.808 -20.466 1.151 1.00 70.31 196 SER A C 1
ATOM 1520 O O . SER A 1 196 ? 5.557 -21.303 0.647 1.00 70.31 196 SER A O 1
ATOM 1522 N N . SER A 1 197 ? 4.791 -20.255 2.469 1.00 70.25 197 SER A N 1
ATOM 1523 C CA . SER A 1 197 ? 5.654 -20.993 3.389 1.00 70.25 197 SER A CA 1
ATOM 1524 C C . SER A 1 197 ? 5.251 -22.453 3.552 1.00 70.25 197 SER A C 1
ATOM 1526 O O . SER A 1 197 ? 6.143 -23.294 3.560 1.00 70.25 197 SER A O 1
ATOM 1528 N N . LEU A 1 198 ? 3.952 -22.749 3.613 1.00 72.81 198 LEU A N 1
ATOM 1529 C CA . LEU A 1 198 ? 3.431 -24.117 3.683 1.00 72.81 198 LEU A CA 1
ATOM 1530 C C . LEU A 1 198 ? 3.690 -24.892 2.381 1.00 72.81 198 LEU A C 1
ATOM 1532 O O . LEU A 1 198 ? 4.131 -26.035 2.421 1.00 72.81 198 LEU A O 1
ATOM 1536 N N . LEU A 1 199 ? 3.498 -24.246 1.225 1.00 73.56 199 LEU A N 1
ATOM 1537 C CA . LEU A 1 199 ? 3.738 -24.846 -0.094 1.00 73.56 199 LEU A CA 1
ATOM 1538 C C . LEU A 1 199 ? 5.229 -25.040 -0.417 1.00 73.56 199 LEU A C 1
ATOM 1540 O O . LEU A 1 199 ? 5.566 -25.855 -1.266 1.00 73.56 199 LEU A O 1
ATOM 1544 N N . SER A 1 200 ? 6.137 -24.329 0.265 1.00 66.00 200 SER A N 1
ATOM 1545 C CA . SER A 1 200 ? 7.593 -24.466 0.073 1.00 66.00 200 SER A CA 1
ATOM 1546 C C . SER A 1 200 ? 8.178 -25.772 0.645 1.00 66.00 200 SER A C 1
ATOM 1548 O O . SER A 1 200 ? 9.401 -25.910 0.684 1.00 66.00 200 SER A O 1
ATOM 1550 N N . GLY A 1 201 ? 7.345 -26.693 1.145 1.00 57.84 201 GLY A N 1
ATOM 1551 C CA . GLY A 1 201 ? 7.744 -28.045 1.559 1.00 57.84 201 GLY A CA 1
ATOM 1552 C C . GLY A 1 201 ? 8.648 -28.131 2.795 1.00 57.84 201 GLY A C 1
ATOM 1553 O O . GLY A 1 201 ? 9.024 -29.226 3.195 1.00 57.84 201 GLY A O 1
ATOM 1554 N N . ASN A 1 202 ? 8.992 -27.002 3.422 1.00 60.25 202 ASN A N 1
ATOM 1555 C CA . ASN A 1 202 ? 9.752 -26.971 4.668 1.00 60.25 202 ASN A CA 1
ATOM 1556 C C . ASN A 1 202 ? 8.770 -26.841 5.841 1.00 60.25 202 ASN A C 1
ATOM 1558 O O . ASN A 1 202 ? 8.058 -25.832 5.897 1.00 60.25 202 ASN A O 1
ATOM 1562 N N . PRO A 1 203 ? 8.710 -27.810 6.773 1.00 62.34 203 PRO A N 1
ATOM 1563 C CA . PRO A 1 203 ? 7.832 -27.709 7.928 1.00 62.34 203 PRO A CA 1
ATOM 1564 C C . PRO A 1 203 ? 8.182 -26.454 8.733 1.00 62.34 203 PRO A C 1
ATOM 1566 O O . PRO A 1 203 ? 9.337 -26.225 9.098 1.00 62.34 203 PRO A O 1
ATOM 1569 N N . LEU A 1 204 ? 7.172 -25.615 8.975 1.00 67.12 204 LEU A N 1
ATOM 1570 C CA . LEU A 1 204 ? 7.314 -24.421 9.802 1.00 67.12 204 LEU A CA 1
ATOM 1571 C C . LEU A 1 204 ? 7.764 -24.829 11.209 1.00 67.12 204 LEU A C 1
ATOM 1573 O O . LEU A 1 204 ? 7.136 -25.673 11.847 1.00 67.12 204 LEU A O 1
ATOM 1577 N N . SER A 1 205 ? 8.826 -24.199 11.711 1.00 77.00 205 SER A N 1
ATOM 1578 C CA . SER A 1 205 ? 9.295 -24.395 13.085 1.00 77.00 205 SER A CA 1
ATOM 1579 C C . SER A 1 205 ? 8.199 -24.017 14.089 1.00 77.00 205 SER A C 1
ATOM 1581 O O . SER A 1 205 ? 7.430 -23.083 13.855 1.00 77.00 205 SER A O 1
ATOM 1583 N N . THR A 1 206 ? 8.170 -24.659 15.260 1.00 78.56 206 THR A N 1
ATOM 1584 C CA . THR A 1 206 ? 7.246 -24.327 16.362 1.00 78.56 206 THR A CA 1
ATOM 1585 C C . THR A 1 206 ? 7.277 -22.835 16.724 1.00 78.56 206 THR A C 1
ATOM 1587 O O . THR A 1 206 ? 6.244 -22.237 17.014 1.00 78.56 206 THR A O 1
ATOM 1590 N N . LYS A 1 207 ? 8.449 -22.189 16.616 1.00 79.44 207 LYS A N 1
ATOM 1591 C CA . LYS A 1 207 ? 8.601 -20.737 16.828 1.00 79.44 207 LYS A CA 1
ATOM 1592 C C . LYS A 1 207 ? 7.898 -19.902 15.747 1.00 79.44 207 LYS A C 1
ATOM 1594 O O . LYS A 1 207 ? 7.336 -18.856 16.054 1.00 79.44 207 LYS A O 1
ATOM 1599 N N . GLN A 1 208 ? 7.886 -20.370 14.498 1.00 77.31 208 GLN A N 1
ATOM 1600 C CA . GLN A 1 208 ? 7.203 -19.701 13.383 1.00 77.31 208 GLN A CA 1
ATOM 1601 C C . GLN A 1 208 ? 5.684 -19.824 13.500 1.00 77.31 208 GLN A C 1
ATOM 1603 O O . GLN A 1 208 ? 4.981 -18.853 13.234 1.00 77.31 208 GLN A O 1
ATOM 1608 N N . TRP A 1 209 ? 5.179 -20.971 13.961 1.00 83.19 209 TRP A N 1
ATOM 1609 C CA . TRP A 1 209 ? 3.763 -21.128 14.303 1.00 83.19 209 TRP A CA 1
ATOM 1610 C C . TRP A 1 209 ? 3.325 -20.158 15.406 1.00 83.19 209 TRP A C 1
ATOM 1612 O O . TRP A 1 209 ? 2.265 -19.548 15.287 1.00 83.19 209 TRP A O 1
ATOM 1622 N N . GLY A 1 210 ? 4.176 -19.921 16.411 1.00 85.62 210 GLY A N 1
ATOM 1623 C CA . GLY A 1 210 ? 3.954 -18.874 17.414 1.00 85.62 210 GLY A CA 1
ATOM 1624 C C . GLY A 1 210 ? 3.761 -17.482 16.795 1.00 85.62 210 GLY A C 1
ATOM 1625 O O . GLY A 1 210 ? 2.801 -16.787 17.128 1.00 85.62 210 GLY A O 1
ATOM 1626 N N . CYS A 1 211 ? 4.606 -17.097 15.831 1.00 82.12 211 CYS A N 1
ATOM 1627 C CA . CYS A 1 211 ? 4.444 -15.838 15.094 1.00 82.12 211 CYS A CA 1
ATOM 1628 C C . CYS A 1 211 ? 3.145 -15.799 14.274 1.00 82.12 211 CYS A C 1
ATOM 1630 O O . CYS A 1 211 ? 2.488 -14.761 14.225 1.00 82.12 211 CYS A O 1
ATOM 1632 N N . VAL A 1 212 ? 2.740 -16.917 13.660 1.00 83.12 212 VAL A N 1
ATOM 1633 C CA . VAL A 1 212 ? 1.474 -16.994 12.913 1.00 83.12 212 VAL A CA 1
ATOM 1634 C C . VAL A 1 212 ? 0.280 -16.749 13.838 1.00 83.12 212 VAL A C 1
ATOM 1636 O O . VAL A 1 212 ? -0.555 -15.898 13.529 1.00 83.12 212 VAL A O 1
ATOM 1639 N N . CYS A 1 213 ? 0.231 -17.411 14.998 1.00 86.94 213 CYS A N 1
ATOM 1640 C CA . CYS A 1 213 ? -0.820 -17.206 16.000 1.00 86.94 213 CYS A CA 1
ATOM 1641 C C . CYS A 1 213 ? -0.851 -15.761 16.523 1.00 86.94 213 CYS A C 1
ATOM 1643 O O . CYS A 1 213 ? -1.925 -15.175 16.675 1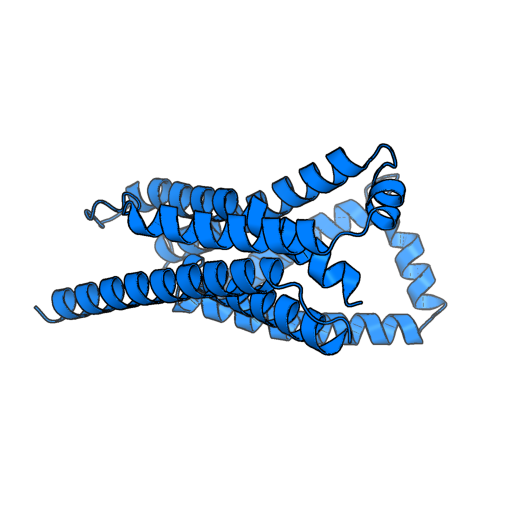.00 86.94 213 CYS A O 1
ATOM 1645 N N . MET A 1 214 ? 0.320 -15.161 16.750 1.00 85.62 214 MET A N 1
ATOM 1646 C CA . MET A 1 214 ? 0.459 -13.768 17.183 1.00 85.62 214 MET A CA 1
ATOM 1647 C C . MET A 1 214 ? -0.128 -12.784 16.157 1.00 85.62 214 MET A C 1
ATOM 1649 O O . MET A 1 214 ? -0.922 -11.915 16.525 1.00 85.62 214 MET A O 1
ATOM 1653 N N . VAL A 1 215 ? 0.191 -12.946 14.867 1.00 82.12 215 VAL A N 1
ATOM 1654 C CA . VAL A 1 215 ? -0.336 -12.081 13.795 1.00 82.12 215 VAL A CA 1
ATOM 1655 C C . VAL A 1 215 ? -1.836 -12.289 13.596 1.00 82.12 215 VAL A C 1
ATOM 1657 O O . VAL A 1 215 ? -2.571 -11.309 13.484 1.00 82.12 215 VAL A O 1
ATOM 1660 N N . PHE A 1 216 ? -2.318 -13.537 13.606 1.00 84.56 216 PHE A N 1
ATOM 1661 C CA . PHE A 1 216 ? -3.753 -13.824 13.500 1.00 84.56 216 PHE A CA 1
ATOM 1662 C C . PHE A 1 216 ? -4.548 -13.208 14.651 1.00 84.56 216 PHE A C 1
ATOM 1664 O O . PHE A 1 216 ? -5.610 -12.631 14.417 1.00 84.56 216 PHE A O 1
ATOM 1671 N N . THR A 1 217 ? -4.023 -13.271 15.876 1.00 86.06 217 THR A N 1
ATOM 1672 C CA . THR A 1 217 ? -4.645 -12.639 17.048 1.00 86.06 217 THR A CA 1
ATOM 1673 C C . THR A 1 217 ? -4.691 -11.121 16.882 1.00 86.06 217 THR A C 1
ATOM 1675 O O . THR A 1 217 ? -5.748 -10.513 17.055 1.00 86.06 217 THR A O 1
ATOM 1678 N N . GLY A 1 218 ? -3.574 -10.510 16.471 1.00 83.12 218 GLY A N 1
ATOM 1679 C CA . GLY A 1 218 ? -3.488 -9.070 16.223 1.00 83.12 218 GLY A CA 1
ATOM 1680 C C . GLY A 1 218 ? -4.460 -8.592 15.142 1.00 83.12 218 GLY A C 1
ATOM 1681 O O . GLY A 1 218 ? -5.179 -7.620 15.363 1.00 83.12 218 GLY A O 1
ATOM 1682 N N . LEU A 1 219 ? -4.544 -9.297 14.007 1.00 79.69 219 LEU A N 1
ATOM 1683 C CA . LEU A 1 219 ? -5.474 -8.986 12.914 1.00 79.69 219 LEU A CA 1
ATOM 1684 C C . LEU A 1 219 ? -6.935 -9.168 13.334 1.00 79.69 219 LEU A C 1
ATOM 1686 O O . LEU A 1 219 ? -7.753 -8.279 13.096 1.00 79.69 219 LEU A O 1
ATOM 1690 N N . SER A 1 220 ? -7.261 -10.286 13.988 1.00 82.88 220 SER A N 1
ATOM 1691 C CA . SER A 1 220 ? -8.627 -10.579 14.443 1.00 82.88 220 SER A CA 1
ATOM 1692 C C . SER A 1 220 ? -9.115 -9.523 15.431 1.00 82.88 220 SER A C 1
ATOM 1694 O O . SER A 1 220 ? -10.233 -9.021 15.309 1.00 82.88 220 SER A O 1
ATOM 1696 N N . TYR A 1 221 ? -8.252 -9.112 16.364 1.00 83.00 221 TYR A N 1
ATOM 1697 C CA . TYR A 1 221 ? -8.577 -8.068 17.328 1.00 83.00 221 TYR A CA 1
ATOM 1698 C C . TYR A 1 221 ? -8.703 -6.686 16.663 1.00 83.00 221 TYR A C 1
ATOM 1700 O O . TYR A 1 221 ? -9.639 -5.944 16.964 1.00 83.00 221 TYR A O 1
ATOM 1708 N N . GLN A 1 222 ? -7.855 -6.367 15.676 1.00 76.00 222 GLN A N 1
ATOM 1709 C CA . GLN A 1 222 ? -7.972 -5.135 14.883 1.00 76.00 222 GLN A CA 1
ATOM 1710 C C . GLN A 1 222 ? -9.307 -5.059 14.121 1.00 76.00 222 GLN A C 1
ATOM 1712 O O . GLN A 1 222 ? -9.981 -4.024 14.136 1.00 76.00 222 GLN A O 1
ATOM 1717 N N . ILE A 1 223 ? -9.713 -6.162 13.482 1.00 76.62 223 ILE A N 1
ATOM 1718 C CA . ILE A 1 223 ? -10.989 -6.275 12.762 1.00 76.62 223 ILE A CA 1
ATOM 1719 C C . ILE A 1 223 ? -12.160 -6.128 13.737 1.00 76.62 223 ILE A C 1
ATOM 1721 O O . ILE A 1 223 ? -13.084 -5.357 13.469 1.00 76.62 223 ILE A O 1
ATOM 1725 N N . TYR A 1 224 ? -12.100 -6.800 14.889 1.00 80.81 224 TYR A N 1
ATOM 1726 C CA . TYR A 1 224 ? -13.132 -6.724 15.922 1.00 80.81 224 TYR A CA 1
ATOM 1727 C C . TYR A 1 224 ? -13.331 -5.294 16.444 1.00 80.81 224 TYR A C 1
ATOM 1729 O O . TYR A 1 224 ? -14.458 -4.794 16.467 1.00 80.81 224 TYR A O 1
ATOM 1737 N N . LEU A 1 225 ? -12.248 -4.589 16.788 1.00 77.62 225 LEU A N 1
ATOM 1738 C CA . LEU A 1 225 ? -12.310 -3.194 17.247 1.00 77.62 225 LEU A CA 1
ATOM 1739 C C . LEU A 1 225 ? -12.924 -2.270 16.188 1.00 77.62 225 LEU A C 1
ATOM 1741 O O . LEU A 1 225 ? -13.712 -1.372 16.507 1.00 77.62 225 LEU A O 1
ATOM 1745 N N . LYS A 1 226 ? -12.597 -2.498 14.914 1.00 70.44 226 LYS A N 1
ATOM 1746 C CA . LYS A 1 226 ? -13.140 -1.723 13.794 1.00 70.44 226 LYS A CA 1
ATOM 1747 C C . LYS A 1 226 ? -14.629 -1.991 13.589 1.00 70.44 226 LYS A C 1
ATOM 1749 O O . LYS A 1 226 ? -15.400 -1.043 13.434 1.00 70.44 226 LYS A O 1
ATOM 1754 N N . TRP A 1 227 ? -15.041 -3.255 13.656 1.00 76.81 227 TRP A N 1
ATOM 1755 C CA . TRP A 1 227 ? -16.447 -3.650 13.597 1.00 76.81 227 TRP A CA 1
ATOM 1756 C C . TRP A 1 227 ? -17.250 -3.035 14.750 1.00 76.81 227 TRP A C 1
ATOM 1758 O O . TRP A 1 227 ? -18.301 -2.436 14.520 1.00 76.81 227 TRP A O 1
ATOM 1768 N N . GLN A 1 228 ? -16.709 -3.049 15.971 1.00 80.19 228 GLN A N 1
ATOM 1769 C CA . GLN A 1 228 ? -17.343 -2.424 17.134 1.00 80.19 228 GLN A CA 1
ATOM 1770 C C . GLN A 1 228 ? -17.515 -0.904 16.961 1.00 80.19 228 GLN A C 1
ATOM 1772 O O . GLN A 1 228 ? -18.567 -0.356 17.300 1.00 80.19 228 GLN A O 1
ATOM 1777 N N . LYS A 1 229 ? -16.511 -0.203 16.412 1.00 74.44 229 LYS A N 1
ATOM 1778 C CA . LYS A 1 229 ? -16.611 1.238 16.108 1.00 74.44 229 LYS A CA 1
ATOM 1779 C C . LYS A 1 229 ? -17.690 1.530 15.064 1.00 74.44 229 LYS A C 1
ATOM 1781 O O . LYS A 1 229 ? -18.470 2.461 15.259 1.00 74.44 229 LYS A O 1
ATOM 1786 N N . LEU A 1 230 ? -17.769 0.732 13.998 1.00 68.69 230 LEU A N 1
ATOM 1787 C CA . LEU A 1 230 ? -18.798 0.877 12.960 1.00 68.69 230 LEU A CA 1
ATOM 1788 C C . LEU A 1 230 ? -20.210 0.690 13.529 1.00 68.69 230 LEU A C 1
ATOM 1790 O O . LEU A 1 230 ? -21.075 1.530 13.287 1.00 68.69 230 LEU A O 1
ATOM 1794 N N . GLN A 1 231 ? -20.415 -0.333 14.361 1.00 75.75 231 GLN A N 1
ATOM 1795 C CA . GLN A 1 231 ? -21.691 -0.585 15.041 1.00 75.75 231 GLN A CA 1
ATOM 1796 C C . GLN A 1 231 ? -22.112 0.587 15.945 1.00 75.75 231 GLN A C 1
ATOM 1798 O O . GLN A 1 231 ? -23.266 1.013 15.935 1.00 75.75 231 GLN A O 1
ATOM 1803 N N . ARG A 1 232 ? -21.172 1.175 16.700 1.00 76.44 232 ARG A N 1
ATOM 1804 C CA . ARG A 1 232 ? -21.448 2.357 17.543 1.00 76.44 232 ARG A CA 1
ATOM 1805 C C . ARG A 1 232 ? -21.839 3.587 16.720 1.00 76.44 232 ARG A C 1
ATOM 1807 O O . ARG A 1 232 ? -22.711 4.344 17.138 1.00 76.44 232 ARG A O 1
ATOM 1814 N N . LEU A 1 233 ? -21.211 3.790 15.561 1.00 69.94 233 LEU A N 1
ATOM 1815 C CA . LEU A 1 233 ? -21.541 4.895 14.656 1.00 69.94 233 LEU A CA 1
ATOM 1816 C C . LEU A 1 233 ? -22.912 4.711 14.001 1.00 69.94 233 LEU A C 1
ATOM 1818 O O . LEU A 1 233 ? -23.647 5.684 13.871 1.00 69.94 233 LEU A O 1
ATOM 1822 N N . GLN A 1 234 ? -23.271 3.482 13.623 1.00 70.94 234 GLN A N 1
ATOM 1823 C CA . GLN A 1 234 ? -24.600 3.169 13.092 1.00 70.94 234 GLN A CA 1
ATOM 1824 C C . GLN A 1 234 ? -25.692 3.430 14.132 1.00 70.94 234 GLN A C 1
ATOM 1826 O O . GLN A 1 234 ? -26.658 4.120 13.824 1.00 70.94 234 GLN A O 1
ATOM 1831 N N . LYS A 1 235 ? -25.495 2.990 15.382 1.00 70.69 235 LYS A N 1
ATOM 1832 C CA . LYS A 1 235 ? -26.433 3.272 16.482 1.00 70.69 235 LYS A CA 1
ATOM 1833 C C . LYS A 1 235 ? -26.617 4.773 16.729 1.00 70.69 235 LYS A C 1
ATOM 1835 O O . LYS A 1 235 ? -27.744 5.219 16.882 1.00 70.69 235 LYS A O 1
ATOM 1840 N N . ARG A 1 236 ? -25.535 5.561 16.682 1.00 66.56 236 ARG A N 1
ATOM 1841 C CA . ARG A 1 236 ? -25.587 7.031 16.818 1.00 66.56 236 ARG A CA 1
ATOM 1842 C C . ARG A 1 236 ? -26.280 7.757 15.663 1.00 66.56 236 ARG A C 1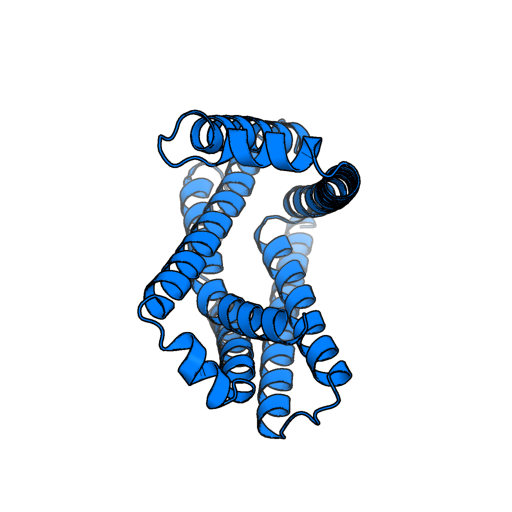
ATOM 1844 O O . ARG A 1 236 ? -26.721 8.871 15.873 1.00 66.56 236 ARG A O 1
ATOM 1851 N N . LYS A 1 237 ? -26.311 7.188 14.454 1.00 63.38 237 LYS A N 1
ATOM 1852 C CA . LYS A 1 237 ? -27.040 7.772 13.311 1.00 63.38 237 LYS A CA 1
ATOM 1853 C C . LYS A 1 237 ? -28.524 7.405 13.300 1.00 63.38 237 LYS A C 1
ATOM 1855 O O . LYS A 1 237 ? -29.287 8.041 12.588 1.00 63.38 237 LYS A O 1
ATOM 1860 N N . ALA A 1 238 ? -28.891 6.348 14.020 1.00 62.25 238 ALA A N 1
ATOM 1861 C CA . ALA A 1 238 ? -30.266 5.890 14.171 1.00 62.25 238 ALA A CA 1
ATOM 1862 C C . ALA A 1 238 ? -30.981 6.518 15.385 1.00 62.25 238 ALA A C 1
ATOM 1864 O O . ALA A 1 238 ? -32.164 6.255 15.573 1.00 62.25 238 ALA A O 1
ATOM 1865 N N . THR A 1 239 ? -30.262 7.297 16.203 1.00 49.16 239 THR A N 1
ATOM 1866 C CA . THR A 1 239 ? -30.789 8.089 17.329 1.00 49.16 239 THR A CA 1
ATOM 1867 C C . THR A 1 239 ? -30.755 9.558 16.942 1.00 49.16 239 THR A C 1
ATOM 1869 O O . THR A 1 239 ? -31.710 10.277 17.290 1.00 49.16 239 THR A O 1
#

Secondary structure (DSSP, 8-state):
-HHHHHHHHHHHHHHHHHHHHHHHHHHHHHGGGS------PPPHHHHHHHHHHHHHHHHHHHHH--HHHHHHHTSTTHHHHHHHHHHHHHHHHHHHHHHHHHHHH-TTS-HHHHHHHHHHHHHHHHHHHHHHSTT--HHHHHHHHHH-HHHHHHHHHHHHHHHHHHHHHHHHHHHH-HHHHHHHHHHHHHHHHHHHHHHTTSPPPHHHHHHHHHHHHHHHHHHHHHHHHHHHHHHHH--

Nearest PDB structures (foldseek):
  2efl-assembly1_A-2  TM=2.090E-01  e=1.731E+00  Homo sapiens
  2efk-assembly1_A-2  TM=1.371E-01  e=3.378E+00  Homo sapiens
  7aan-assembly1_B  TM=1.747E-01  e=6.284E+00  Homo sapiens
  5c1f-assembly1_B  TM=1.588E-01  e=4.289E+00  Schizosaccharomyces pombe 972h-

Foldseek 3Di:
DLLVLLLVQLLCLQQVLLLVCLLVVLLVVLPVPDDDPDPPPPDPLLSLLSNLQSVLSNVLSVVPDDPVNVVVCPPPCVVVVSVVSNVVSNVVSNVLSVLVSVCVVCVVDDLVVVVVVVVVVVVVVVCCQQPVDPPHCNVVVVVVCVVPVVVVVVVVVVVVVVVVVVVVLSVCCVPPNSVRSSLVVSVVSLVSSVVSVVVVPDDRDPVSVVSVVSNVVSSVSNVVVVVVVVVVVVVVVVD

Organism: Arachis hypogaea (NCBI:txid3818)

pLDDT: mean 71.8, std 15.36, range [27.89, 93.12]

InterPro domains:
  IPR013657 HUT1 [PF08449] (38-225)
  IPR013657 HUT1 [PTHR10778] (38-234)